Protein AF-A0A0F9SAL5-F1 (afdb_monomer_lite)

Sequence (311 aa):
VTLTPREVIVPFEIGENFLEVAIEPGTDLEDHIVRMMSTQFGTDLEELAINGDTVGHAILESDWKSGGDATKYVKDKYLALHDGWYRLGDGGNVYDAGGANIGLSVFNAMLRQMPTKFRRNKAALRWFISPDLSQIYLEKLSSRATALGDQAAGGAGHAPFGIPMVEVPLLEFLPPIVQHVVLNTTVAAALRYGPVQSVVVTTSTLDTTPEAAFTETTDYVVDYTNGTVARSGGGSAIGDGDTVKVTYKADPQIVLTHKDNFIVGIGRDITIAKDSDIYKLVRQYAIHAKVAVEFEEDTAIVKGLNIGQGV

Foldseek 3Di:
DDWDWFKDKDKDKDFVVCLVPDPPNSVVVVVVVVVVVVVVVVVLQVLLQAQADLLAFWDFLVVVDPPGDRQWTFGPPSSNRDDHPNNQLVLFQEAEPLQAADDLVLVVRLLVSADPVLNPCLAQKEKEFAPLSVVQHLVVQLVPPDPRVVCSVVVNFDARVNHGYDHDHSQDQFRKDKDKWFAAAPDWTADPAFQWADKWKAASPGHGPIDGTFDDLQAWDADNGRRTIHGNDDRHPADGRHIIMIIITFHTKIKIAGPVQKDKDKPPDFDKDWDADPVRNMIMIMTMIIITIDGPDSSRMYMYGNHHSHD

Radius of gyration: 22.78 Å; chains: 1; bounding box: 62×44×70 Å

pLDDT: mean 88.69, std 8.21, range [58.22, 97.19]

Organism: NCBI:txid412755

Secondary structure (DSSP, 8-state):
-----EEEEEEEEEEHHHHHH-SS-HHHHHHHHHHHHHHHHHHHHHHHHHH--TT--EEEHHHHSTT--TTEEEE-TTTTSS--HHHHGGGSEEEE-TTPBSSHHHHHHHHHHS-HHHHT-GGGEEEEE-HHHHHHHHHHHHTSTTHHHHHHHTTPPP-GGGPPEEE-TTS-SS-EEEEEEEE-SSSPEEPSSSSEEEEEEEETT--SS-EEPPPBTTTEEEETTTTEEEE--TT-SSPTTEEEEEEEEEPP-EEEEEGGGEEEEE-S--EEEEEEETTTTEEEEEEEEEEEEEES-GGG-EEEES-B---

Structure (mmCIF, N/CA/C/O backbone):
data_AF-A0A0F9SAL5-F1
#
_entry.id   AF-A0A0F9SAL5-F1
#
loop_
_atom_site.group_PDB
_atom_site.id
_atom_site.type_symbol
_atom_site.label_atom_id
_atom_site.label_alt_id
_atom_site.label_comp_id
_atom_site.label_asym_id
_atom_site.label_entity_id
_atom_site.label_seq_id
_atom_site.pdbx_PDB_ins_code
_atom_site.Cartn_x
_atom_site.Cartn_y
_atom_site.Cartn_z
_atom_site.occupancy
_atom_site.B_iso_or_equiv
_atom_site.auth_seq_id
_atom_site.auth_comp_id
_atom_site.auth_asym_id
_atom_site.auth_atom_id
_atom_site.pdbx_PDB_model_num
ATOM 1 N N . VAL A 1 1 ? 4.865 -21.722 2.897 1.00 77.69 1 VAL A N 1
ATOM 2 C CA . VAL A 1 1 ? 4.005 -20.658 3.449 1.00 77.69 1 VAL A CA 1
ATOM 3 C C . VAL A 1 1 ? 3.931 -20.830 4.959 1.00 77.69 1 VAL A C 1
ATOM 5 O O . VAL A 1 1 ? 3.446 -21.862 5.415 1.00 77.69 1 VAL A O 1
ATOM 8 N N . THR A 1 2 ? 4.467 -19.877 5.722 1.00 81.50 2 THR A N 1
ATOM 9 C CA . THR A 1 2 ? 4.387 -19.856 7.193 1.00 81.50 2 THR A CA 1
ATOM 10 C C . THR A 1 2 ? 3.742 -18.540 7.596 1.00 81.50 2 THR A C 1
ATOM 12 O O . THR A 1 2 ? 4.303 -17.492 7.315 1.00 81.50 2 THR A O 1
ATOM 15 N N . LEU A 1 3 ? 2.587 -18.588 8.258 1.00 85.31 3 LEU A N 1
ATOM 16 C CA . LEU A 1 3 ? 1.889 -17.389 8.724 1.00 85.31 3 LEU A CA 1
ATOM 17 C C . LEU A 1 3 ? 2.323 -17.042 10.150 1.00 85.31 3 LEU A C 1
ATOM 19 O O . LEU A 1 3 ? 2.324 -17.908 11.028 1.00 85.31 3 LEU A O 1
ATOM 23 N N . THR A 1 4 ? 2.625 -15.768 10.399 1.00 87.00 4 THR A N 1
ATOM 24 C CA . THR A 1 4 ? 2.884 -15.233 11.745 1.00 87.00 4 THR A CA 1
ATOM 25 C C . THR A 1 4 ? 1.847 -14.163 12.100 1.00 87.00 4 THR A C 1
ATOM 27 O O . THR A 1 4 ? 2.107 -12.980 11.871 1.00 87.00 4 THR A O 1
ATOM 30 N N . PRO A 1 5 ? 0.671 -14.547 12.639 1.00 88.25 5 PRO A N 1
ATOM 31 C CA . PRO A 1 5 ? -0.395 -13.606 12.973 1.00 88.25 5 PRO A CA 1
ATOM 32 C C . PRO A 1 5 ? 0.066 -12.520 13.941 1.00 88.25 5 PRO A C 1
ATOM 34 O O . PRO A 1 5 ? 0.717 -12.805 14.952 1.00 88.25 5 PRO A O 1
ATOM 37 N N . ARG A 1 6 ? -0.309 -11.277 13.643 1.00 90.69 6 ARG A N 1
ATOM 38 C CA . ARG A 1 6 ? -0.063 -10.107 14.487 1.00 90.69 6 ARG A CA 1
ATOM 39 C C . ARG A 1 6 ? -1.358 -9.641 15.119 1.00 90.69 6 ARG A C 1
ATOM 41 O O . ARG A 1 6 ? -2.428 -9.773 14.534 1.00 90.69 6 ARG A O 1
ATOM 48 N N . GLU A 1 7 ? -1.239 -9.167 16.348 1.00 89.44 7 GLU A N 1
ATOM 49 C CA . GLU A 1 7 ? -2.372 -8.734 17.151 1.00 89.44 7 GLU A CA 1
ATOM 50 C C . GLU A 1 7 ? -2.740 -7.295 16.804 1.00 89.44 7 GLU A C 1
ATOM 52 O O . GLU A 1 7 ? -1.879 -6.416 16.809 1.00 89.44 7 GLU A O 1
ATOM 57 N N . VAL A 1 8 ? -4.017 -7.084 16.500 1.00 89.25 8 VAL A N 1
ATOM 58 C CA . VAL A 1 8 ? -4.613 -5.779 16.235 1.00 89.25 8 VAL A CA 1
ATOM 59 C C . VAL A 1 8 ? -5.673 -5.540 17.298 1.00 89.25 8 VAL A C 1
ATOM 61 O O . VAL A 1 8 ? -6.553 -6.382 17.499 1.00 89.25 8 VAL A O 1
ATOM 64 N N . ILE A 1 9 ? -5.577 -4.398 17.978 1.00 87.50 9 ILE A N 1
ATOM 65 C CA . ILE A 1 9 ? -6.532 -3.974 18.999 1.00 87.50 9 ILE A CA 1
ATOM 66 C C . ILE A 1 9 ? -6.978 -2.557 18.671 1.00 87.50 9 ILE A C 1
ATOM 68 O O . ILE A 1 9 ? -6.139 -1.663 18.564 1.00 87.50 9 ILE A O 1
ATOM 72 N N . VAL A 1 10 ? -8.289 -2.352 18.568 1.00 88.06 10 VAL A N 1
ATOM 73 C CA . VAL A 1 10 ? -8.887 -1.019 18.430 1.00 88.06 10 VAL A CA 1
ATOM 74 C C . VAL A 1 10 ? -9.674 -0.697 19.699 1.00 88.06 10 VAL A C 1
ATOM 76 O O . VAL A 1 10 ? -10.773 -1.232 19.885 1.00 88.06 10 VAL A O 1
ATOM 79 N N . PRO A 1 11 ? -9.109 0.129 20.601 1.00 88.69 11 PRO A N 1
ATOM 80 C CA . PRO A 1 11 ? -9.815 0.612 21.775 1.00 88.69 11 PRO A CA 1
ATOM 81 C C . PRO A 1 11 ? -10.657 1.847 21.434 1.00 88.69 11 PRO A C 1
ATOM 83 O O . PRO A 1 11 ? -10.181 2.767 20.769 1.00 88.69 11 PRO A O 1
ATOM 86 N N . PHE A 1 12 ? -11.890 1.900 21.933 1.00 88.38 12 PHE A N 1
ATOM 87 C CA . PHE A 1 12 ? -12.720 3.103 21.878 1.00 88.38 12 PHE A CA 1
ATOM 88 C C . PHE A 1 12 ? -13.567 3.259 23.141 1.00 88.38 12 PHE A C 1
ATOM 90 O O . PHE A 1 12 ? -13.914 2.285 23.809 1.00 88.38 12 PHE A O 1
ATOM 97 N N . GLU A 1 13 ? -13.893 4.504 23.475 1.00 90.38 13 GLU A N 1
ATOM 98 C CA . GLU A 1 13 ? -14.636 4.856 24.684 1.00 90.38 13 GLU A CA 1
ATOM 99 C C . GLU A 1 13 ? -15.906 5.625 24.315 1.00 90.38 13 GLU A C 1
ATOM 101 O O . GLU A 1 13 ? -15.892 6.491 23.440 1.00 90.38 13 GLU A O 1
ATOM 106 N N . ILE A 1 14 ? -17.008 5.325 25.002 1.00 86.94 14 ILE A N 1
ATOM 107 C CA . ILE A 1 14 ? -18.278 6.043 24.873 1.00 86.94 14 ILE A CA 1
ATOM 108 C C . ILE A 1 14 ? -18.631 6.625 26.241 1.00 86.94 14 ILE A C 1
ATOM 110 O O . ILE A 1 14 ? -18.788 5.889 27.216 1.00 86.94 14 ILE A O 1
ATOM 114 N N . GLY A 1 15 ? -18.757 7.949 26.322 1.00 88.06 15 GLY A N 1
ATOM 115 C CA . GLY A 1 15 ? -19.122 8.631 27.563 1.00 88.06 15 GLY A CA 1
ATOM 116 C C . GLY A 1 15 ? -20.579 8.395 27.955 1.00 88.06 15 GLY A C 1
ATOM 117 O O . GLY A 1 15 ? -21.475 8.482 27.116 1.00 88.06 15 GLY A O 1
ATOM 118 N N . GLU A 1 16 ? -20.837 8.157 29.240 1.00 82.81 16 GLU A N 1
ATOM 119 C CA . GLU A 1 16 ? -22.198 7.917 29.736 1.00 82.81 16 GLU A CA 1
ATOM 120 C C . GLU A 1 16 ? -23.096 9.149 29.589 1.00 82.81 16 GLU A C 1
ATOM 122 O O . GLU A 1 16 ? -24.250 9.013 29.196 1.00 82.81 16 GLU A O 1
ATOM 127 N N . ASN A 1 17 ? -22.546 10.356 29.756 1.00 82.44 17 ASN A N 1
ATOM 128 C CA . ASN A 1 17 ? -23.279 11.602 29.500 1.00 82.44 17 ASN A CA 1
ATOM 129 C C . ASN A 1 17 ? -23.788 11.694 28.051 1.00 82.44 17 ASN A C 1
ATOM 131 O O . ASN A 1 17 ? -24.856 12.244 27.800 1.00 82.44 17 ASN A O 1
ATOM 135 N N . PHE A 1 18 ? -23.025 11.175 27.083 1.00 80.94 18 PHE A N 1
ATOM 136 C CA . PHE A 1 18 ? -23.451 11.162 25.684 1.00 80.94 18 PHE A CA 1
ATOM 137 C C . PHE A 1 18 ? -24.586 10.157 25.465 1.00 80.94 18 PHE A C 1
ATOM 139 O O . PHE A 1 18 ? -25.551 10.475 24.776 1.00 80.94 18 PHE A O 1
ATOM 146 N N . LEU A 1 19 ? -24.503 8.985 26.103 1.00 78.62 19 LEU A N 1
ATOM 147 C CA . LEU A 1 19 ? -25.563 7.973 26.068 1.00 78.62 19 LEU A CA 1
ATOM 148 C C . LEU A 1 19 ? -26.862 8.454 26.735 1.00 78.62 19 LEU A C 1
ATOM 150 O O . LEU A 1 19 ? -27.938 8.074 26.290 1.00 78.62 19 LEU A O 1
ATOM 154 N N . GLU A 1 20 ? -26.777 9.281 27.780 1.00 74.19 20 GLU A N 1
ATOM 155 C CA . GLU A 1 20 ? -27.949 9.823 28.484 1.00 74.19 20 GLU A CA 1
ATOM 156 C C . GLU A 1 20 ? -28.644 10.952 27.704 1.00 74.19 20 GLU A C 1
ATOM 158 O O . GLU A 1 20 ? -29.868 11.066 27.729 1.00 74.19 20 GLU A O 1
ATOM 163 N N . VAL A 1 21 ? -27.875 11.787 26.999 1.00 78.31 21 VAL A N 1
ATOM 164 C CA . VAL A 1 21 ? -28.400 12.936 26.236 1.00 78.31 21 VAL A CA 1
ATOM 165 C C . VAL A 1 21 ? -28.900 12.533 24.842 1.00 78.31 21 VAL A C 1
ATOM 167 O O . VAL A 1 21 ? -29.637 13.286 24.199 1.00 78.31 21 VAL A O 1
ATOM 170 N N . ALA A 1 22 ? -28.505 11.361 24.350 1.00 71.50 22 ALA A N 1
ATOM 171 C CA . ALA A 1 22 ? -28.894 10.888 23.035 1.00 71.50 22 ALA A CA 1
ATOM 172 C C . ALA A 1 22 ? -30.410 10.661 22.896 1.00 71.50 22 ALA A C 1
ATOM 174 O O . ALA A 1 22 ? -31.092 10.199 23.806 1.00 71.50 22 ALA A O 1
ATOM 175 N N . ILE A 1 23 ? -30.933 10.977 21.706 1.00 68.81 23 ILE A N 1
ATOM 176 C CA . ILE A 1 23 ? -32.350 10.781 21.346 1.00 68.81 23 ILE A CA 1
ATOM 177 C C . ILE A 1 23 ? -32.662 9.293 21.115 1.00 68.81 23 ILE A C 1
ATOM 179 O O . ILE A 1 23 ? -33.787 8.848 21.340 1.00 68.81 23 ILE A O 1
ATOM 183 N N . GLU A 1 24 ? -31.674 8.529 20.651 1.00 71.12 24 GLU A N 1
ATOM 184 C CA . GLU A 1 24 ? -31.757 7.078 20.505 1.00 71.12 24 GLU A CA 1
ATOM 185 C C . GLU A 1 24 ? -31.633 6.420 21.896 1.00 71.12 24 GLU A C 1
ATOM 187 O O . GLU A 1 24 ? -30.726 6.789 22.647 1.00 71.12 24 GLU A O 1
ATOM 192 N N . PRO A 1 25 ? -32.529 5.485 22.282 1.00 63.78 25 PRO A N 1
ATOM 193 C CA . PRO A 1 25 ? -32.471 4.832 23.589 1.00 63.78 25 PRO A CA 1
ATOM 194 C C . PRO A 1 25 ? -31.096 4.197 23.821 1.00 63.78 25 PRO A C 1
ATOM 196 O O . PRO A 1 25 ? -30.564 3.536 22.935 1.00 63.78 25 PRO A O 1
ATOM 199 N N . GLY A 1 26 ? -30.519 4.372 25.014 1.00 61.81 26 GLY A N 1
ATOM 200 C CA . GLY A 1 26 ? -29.086 4.151 25.256 1.00 61.81 26 GLY A CA 1
ATOM 201 C C . GLY A 1 26 ? -28.477 2.808 24.809 1.00 61.81 26 GLY A C 1
ATOM 202 O O . GLY A 1 26 ? -27.290 2.783 24.498 1.00 61.81 26 GLY A O 1
ATOM 203 N N . THR A 1 27 ? -29.232 1.703 24.753 1.00 68.12 27 THR A N 1
ATOM 204 C CA . THR A 1 27 ? -28.740 0.416 24.210 1.00 68.12 27 THR A CA 1
ATOM 205 C C . THR A 1 27 ? -28.643 0.398 22.685 1.00 68.12 27 THR A C 1
ATOM 207 O O . THR A 1 27 ? -27.703 -0.181 22.152 1.00 68.12 27 THR A O 1
ATOM 210 N N . ASP A 1 28 ? -29.555 1.069 21.984 1.00 81.88 28 ASP A N 1
ATOM 211 C CA . ASP A 1 28 ? -29.609 1.061 20.518 1.00 81.88 28 ASP A CA 1
ATOM 212 C C . ASP A 1 28 ? -28.471 1.914 19.926 1.00 81.88 28 ASP A C 1
ATOM 214 O O . ASP A 1 28 ? -27.812 1.512 18.964 1.00 81.88 28 ASP A O 1
ATOM 218 N N . LEU A 1 29 ? -28.156 3.045 20.572 1.00 82.88 29 LEU A N 1
ATOM 219 C CA . LEU A 1 29 ? -27.023 3.894 20.192 1.00 82.88 29 LEU A CA 1
ATOM 220 C C . LEU A 1 29 ? -25.681 3.180 20.388 1.00 82.88 29 LEU A C 1
ATOM 222 O O . LEU A 1 29 ? -24.775 3.311 19.563 1.00 82.88 29 LEU A O 1
ATOM 226 N N . GLU A 1 30 ? -25.540 2.433 21.484 1.00 83.31 30 GLU A N 1
ATOM 227 C CA . GLU A 1 30 ? -24.337 1.649 21.752 1.00 83.31 30 GLU A CA 1
ATOM 228 C C . GLU A 1 30 ? -24.100 0.625 20.635 1.00 83.31 30 GLU A C 1
ATOM 230 O O . GLU A 1 30 ? -23.026 0.614 20.031 1.00 83.31 30 GLU A O 1
ATOM 235 N N . ASP A 1 31 ? -25.121 -0.168 20.304 1.00 86.62 31 ASP A N 1
ATOM 236 C CA . ASP A 1 31 ? -25.050 -1.180 19.248 1.00 86.62 31 ASP A CA 1
ATOM 237 C C . ASP A 1 31 ? -24.751 -0.554 17.878 1.00 86.62 31 ASP A C 1
ATOM 239 O O . ASP A 1 31 ? -23.978 -1.102 17.083 1.00 86.62 31 ASP A O 1
ATOM 243 N N . HIS A 1 32 ? -25.308 0.627 17.598 1.00 88.88 32 HIS A N 1
ATOM 244 C CA . HIS A 1 32 ? -25.017 1.364 16.375 1.00 88.88 32 HIS A CA 1
ATOM 245 C C . HIS A 1 32 ? -23.543 1.787 16.306 1.00 88.88 32 HIS A C 1
ATOM 247 O O . HIS A 1 32 ? -22.878 1.532 15.297 1.00 88.88 32 HIS A O 1
ATOM 253 N N . ILE A 1 33 ? -23.002 2.386 17.370 1.00 87.38 33 ILE A N 1
ATOM 254 C CA . ILE A 1 33 ? -21.594 2.801 17.414 1.00 87.38 33 ILE A CA 1
ATOM 255 C C . ILE A 1 33 ? -20.680 1.584 17.281 1.00 87.38 33 ILE A C 1
ATOM 257 O O . ILE A 1 33 ? -19.761 1.603 16.463 1.00 87.38 33 ILE A O 1
ATOM 261 N N . VAL A 1 34 ? -20.966 0.497 18.001 1.00 87.44 34 VAL A N 1
ATOM 262 C CA . VAL A 1 34 ? -20.198 -0.752 17.900 1.00 87.44 34 VAL A CA 1
ATOM 263 C C . VAL A 1 34 ? -20.239 -1.303 16.471 1.00 87.44 34 VAL A C 1
ATOM 265 O O . VAL A 1 34 ? -19.206 -1.734 15.958 1.00 87.44 34 VAL A O 1
ATOM 268 N N . ARG A 1 35 ? -21.383 -1.237 15.776 1.00 90.19 35 ARG A N 1
ATOM 269 C CA . ARG A 1 35 ? -21.495 -1.647 14.365 1.00 90.19 35 ARG A CA 1
ATOM 270 C C . ARG A 1 35 ? -20.660 -0.771 13.429 1.00 90.19 35 ARG A C 1
ATOM 272 O O . ARG A 1 35 ? -20.017 -1.306 12.523 1.00 90.19 35 ARG A O 1
ATOM 279 N N . MET A 1 36 ? -20.652 0.548 13.631 1.00 92.06 36 MET A N 1
ATOM 280 C CA . MET A 1 36 ? -19.814 1.459 12.840 1.00 92.06 36 MET A CA 1
ATOM 281 C C . MET A 1 36 ? -18.328 1.171 13.067 1.00 92.06 36 MET A C 1
ATOM 283 O O . MET A 1 36 ? -17.597 0.972 12.101 1.00 92.06 36 MET A O 1
ATOM 287 N N . MET A 1 37 ? -17.910 1.041 14.329 1.00 89.75 37 MET A N 1
ATOM 288 C CA . MET A 1 37 ? -16.528 0.712 14.688 1.00 89.75 37 MET A CA 1
ATOM 289 C C . MET A 1 37 ? -16.106 -0.663 14.164 1.00 89.75 37 MET A C 1
ATOM 291 O O . MET A 1 37 ? -14.982 -0.823 13.709 1.00 89.75 37 MET A O 1
ATOM 295 N N . SER A 1 38 ? -17.007 -1.647 14.162 1.00 88.81 38 SER A N 1
ATOM 296 C CA . SER A 1 38 ? -16.732 -2.977 13.598 1.00 88.81 38 SER A CA 1
ATOM 297 C C . SER A 1 38 ? -16.570 -2.940 12.077 1.00 88.81 38 SER A C 1
ATOM 299 O O . SER A 1 38 ? -15.752 -3.675 11.530 1.00 88.81 38 SER A O 1
ATOM 301 N N . THR A 1 39 ? -17.332 -2.082 11.392 1.00 92.00 39 THR A N 1
ATOM 302 C CA . THR A 1 39 ? -17.192 -1.880 9.941 1.00 92.00 39 THR A CA 1
ATOM 303 C C . THR A 1 39 ? -15.856 -1.218 9.629 1.00 92.00 39 THR A C 1
ATOM 305 O O . THR A 1 39 ? -15.132 -1.705 8.767 1.00 92.00 39 THR A O 1
ATOM 308 N N . GLN A 1 40 ? -15.500 -0.171 10.380 1.00 91.44 40 GLN A N 1
ATOM 309 C CA . GLN A 1 40 ? -14.207 0.492 10.243 1.00 91.44 40 GLN A CA 1
ATOM 310 C C . GLN A 1 40 ? -13.052 -0.474 10.517 1.00 91.44 40 GLN A C 1
ATOM 312 O O . GLN A 1 40 ? -12.136 -0.559 9.714 1.00 91.44 40 GLN A O 1
ATOM 317 N N . PHE A 1 41 ? -13.150 -1.287 11.571 1.00 91.25 41 PHE A N 1
ATOM 318 C CA . PHE A 1 41 ? -12.153 -2.310 11.879 1.00 91.25 41 PHE A CA 1
ATOM 319 C C . PHE A 1 41 ? -11.953 -3.307 10.729 1.00 91.25 41 PHE A C 1
ATOM 321 O O . PHE A 1 41 ? -10.830 -3.720 10.462 1.00 91.25 41 PHE A O 1
ATOM 328 N N . GLY A 1 42 ? -13.029 -3.692 10.034 1.00 91.19 42 GLY A N 1
ATOM 329 C CA . GLY A 1 42 ? -12.939 -4.530 8.838 1.00 91.19 42 GLY A CA 1
ATOM 330 C C . GLY A 1 42 ? -12.163 -3.854 7.705 1.00 91.19 42 GLY A C 1
ATOM 331 O O . GLY A 1 42 ? -11.287 -4.487 7.119 1.00 91.19 42 GLY A O 1
ATOM 332 N N . THR A 1 43 ? -12.449 -2.576 7.444 1.00 92.75 43 THR A N 1
ATOM 333 C CA . THR A 1 43 ? -11.727 -1.760 6.455 1.00 92.75 43 THR A CA 1
ATOM 334 C C . THR A 1 43 ? -10.251 -1.620 6.814 1.00 92.75 43 THR A C 1
ATOM 336 O O . THR A 1 43 ? -9.400 -1.850 5.961 1.00 92.75 43 THR A O 1
ATOM 339 N N . ASP A 1 44 ? -9.939 -1.318 8.076 1.00 92.38 44 ASP A N 1
ATOM 340 C CA . ASP A 1 44 ? -8.559 -1.175 8.542 1.00 92.38 44 ASP A CA 1
ATOM 341 C C . ASP A 1 44 ? -7.805 -2.506 8.351 1.00 92.38 44 ASP A C 1
ATOM 343 O O . ASP A 1 44 ? -6.698 -2.537 7.815 1.00 92.38 44 ASP A O 1
ATOM 347 N N . LEU A 1 45 ? -8.416 -3.644 8.722 1.00 92.38 45 LEU A N 1
ATOM 348 C CA . LEU A 1 45 ? -7.806 -4.964 8.522 1.00 92.38 45 LEU A CA 1
ATOM 349 C C . LEU A 1 45 ? -7.543 -5.282 7.044 1.00 92.38 45 LEU A C 1
ATOM 351 O O . LEU A 1 45 ? -6.540 -5.931 6.737 1.00 92.38 45 LEU A O 1
ATOM 355 N N . GLU A 1 46 ? -8.431 -4.862 6.142 1.00 92.88 46 GLU A N 1
ATOM 356 C CA . GLU A 1 46 ? -8.225 -4.992 4.698 1.00 92.88 46 GLU A CA 1
ATOM 357 C C . GLU A 1 46 ? -7.067 -4.100 4.226 1.00 92.88 46 GLU A C 1
ATOM 359 O O . GLU A 1 46 ? -6.205 -4.556 3.473 1.00 92.88 46 GLU A O 1
ATOM 364 N N . GLU A 1 47 ? -6.985 -2.867 4.722 1.00 93.94 47 GLU A N 1
ATOM 365 C CA . GLU A 1 47 ? -5.882 -1.955 4.423 1.00 93.94 47 GLU A CA 1
ATOM 366 C C . GLU A 1 47 ? -4.543 -2.537 4.883 1.00 93.94 47 GLU A C 1
ATOM 368 O O . GLU A 1 47 ? -3.593 -2.590 4.103 1.00 93.94 47 GLU A O 1
ATOM 373 N N . LEU A 1 48 ? -4.478 -3.062 6.107 1.00 93.94 48 LEU A N 1
ATOM 374 C CA . LEU A 1 48 ? -3.286 -3.721 6.632 1.00 93.94 48 LEU A CA 1
ATOM 375 C C . LEU A 1 48 ? -2.889 -4.941 5.785 1.00 93.94 48 LEU A C 1
ATOM 377 O O . LEU A 1 48 ? -1.710 -5.128 5.478 1.00 93.94 48 LEU A O 1
ATOM 381 N N . ALA A 1 49 ? -3.868 -5.751 5.375 1.00 93.81 49 ALA A N 1
ATOM 382 C CA . ALA A 1 49 ? -3.654 -6.921 4.529 1.00 93.81 49 ALA A CA 1
ATOM 383 C C . ALA A 1 49 ? -3.103 -6.562 3.137 1.00 93.81 49 ALA A C 1
ATOM 385 O O . ALA A 1 49 ? -2.316 -7.321 2.568 1.00 93.81 49 ALA A O 1
ATOM 386 N N . ILE A 1 50 ? -3.495 -5.419 2.572 1.00 93.75 50 ILE A N 1
ATOM 387 C CA . ILE A 1 50 ? -3.065 -4.990 1.236 1.00 93.75 50 ILE A CA 1
ATOM 388 C C . ILE A 1 50 ? -1.755 -4.195 1.310 1.00 93.75 50 ILE A C 1
ATOM 390 O O . ILE A 1 50 ? -0.780 -4.564 0.647 1.00 93.75 50 ILE A O 1
ATOM 394 N N . ASN A 1 51 ? -1.739 -3.132 2.117 1.00 93.94 51 ASN A N 1
ATOM 395 C CA . ASN A 1 51 ? -0.743 -2.057 2.111 1.00 93.94 51 ASN A CA 1
ATOM 396 C C . ASN A 1 51 ? 0.316 -2.174 3.219 1.00 93.94 51 ASN A C 1
ATOM 398 O O . ASN A 1 51 ? 1.235 -1.355 3.253 1.00 93.94 51 ASN A O 1
ATOM 402 N N . GLY A 1 52 ? 0.217 -3.169 4.108 1.00 94.94 52 GLY A N 1
ATOM 403 C CA . GLY A 1 52 ? 1.176 -3.360 5.195 1.00 94.94 52 GLY A CA 1
ATOM 404 C C . GLY A 1 52 ? 2.634 -3.418 4.716 1.00 94.94 52 GLY A C 1
ATOM 405 O O . GLY A 1 52 ? 2.959 -4.047 3.704 1.00 94.94 52 GLY A O 1
ATOM 406 N N . ASP A 1 53 ? 3.532 -2.771 5.453 1.00 95.44 53 ASP A N 1
ATOM 407 C CA . ASP A 1 53 ? 4.978 -2.819 5.234 1.00 95.44 53 ASP A CA 1
ATOM 408 C C . ASP A 1 53 ? 5.683 -2.678 6.583 1.00 95.44 53 ASP A C 1
ATOM 410 O O . ASP A 1 53 ? 5.615 -1.634 7.233 1.00 95.44 53 ASP A O 1
ATOM 414 N N . THR A 1 54 ? 6.404 -3.716 7.004 1.00 94.88 54 THR A N 1
ATOM 415 C CA . THR A 1 54 ? 7.096 -3.782 8.304 1.00 94.88 54 THR A CA 1
ATOM 416 C C . THR A 1 54 ? 8.084 -2.637 8.557 1.00 94.88 54 THR A C 1
ATOM 418 O O . THR A 1 54 ? 8.368 -2.289 9.718 1.00 94.88 54 THR A O 1
ATOM 421 N N . VAL A 1 55 ? 8.596 -1.996 7.501 1.00 94.88 55 VAL A N 1
ATOM 422 C CA . VAL A 1 55 ? 9.443 -0.802 7.626 1.00 94.88 55 VAL A CA 1
ATOM 423 C C . VAL A 1 55 ? 8.640 0.370 8.213 1.00 94.88 55 VAL A C 1
ATOM 425 O O . VAL A 1 55 ? 9.169 1.110 9.057 1.00 94.88 55 VAL A O 1
ATOM 428 N N . GLY A 1 56 ? 7.356 0.466 7.858 1.00 94.00 56 GLY A N 1
ATOM 429 C CA . GLY A 1 56 ? 6.370 1.466 8.270 1.00 94.00 56 GLY A CA 1
ATOM 430 C C . GLY A 1 56 ? 6.630 2.842 7.683 1.00 94.00 56 GLY A C 1
ATOM 431 O O . GLY A 1 56 ? 7.715 3.410 7.876 1.00 94.00 56 GLY A O 1
ATOM 432 N N . HIS A 1 57 ? 5.630 3.382 6.995 1.00 94.25 57 HIS A N 1
ATOM 433 C CA . HIS A 1 57 ? 5.683 4.691 6.356 1.00 94.25 57 HIS A CA 1
ATOM 434 C C . HIS A 1 57 ? 5.946 5.806 7.370 1.00 94.25 57 HIS A C 1
ATOM 436 O O . HIS A 1 57 ? 5.560 5.721 8.539 1.00 94.25 57 HIS A O 1
ATOM 442 N N . ALA A 1 58 ? 6.646 6.848 6.926 1.00 95.38 58 ALA A N 1
ATOM 443 C CA . ALA A 1 58 ? 6.751 8.090 7.677 1.00 95.38 58 ALA A CA 1
ATOM 444 C C . ALA A 1 58 ? 5.501 8.935 7.396 1.00 95.38 58 ALA A C 1
ATOM 446 O O . ALA A 1 58 ? 5.308 9.391 6.269 1.00 95.38 58 ALA A O 1
ATOM 447 N N . ILE A 1 59 ? 4.674 9.140 8.417 1.00 94.38 59 ILE A N 1
ATOM 448 C CA . ILE A 1 59 ? 3.449 9.951 8.357 1.00 94.38 59 ILE A CA 1
ATOM 449 C C . ILE A 1 59 ? 3.599 11.173 9.257 1.00 94.38 59 ILE A C 1
ATOM 451 O O . ILE A 1 59 ? 4.380 11.136 10.211 1.00 94.38 59 ILE A O 1
ATOM 455 N N . LEU A 1 60 ? 2.880 12.259 8.973 1.00 94.06 60 LEU A N 1
ATOM 456 C CA . LEU A 1 60 ? 2.904 13.429 9.849 1.00 94.06 60 LEU A CA 1
ATOM 457 C C . LEU A 1 60 ? 2.247 13.086 11.188 1.00 94.06 60 LEU A C 1
ATOM 459 O O . LEU A 1 60 ? 1.246 12.372 11.249 1.00 94.06 60 LEU A O 1
ATOM 463 N N . GLU A 1 61 ? 2.780 13.623 12.285 1.00 93.06 61 GLU A N 1
ATOM 464 C CA . GLU A 1 61 ? 2.201 13.386 13.610 1.00 93.06 61 GLU A CA 1
ATOM 465 C C . GLU A 1 61 ? 0.765 13.934 13.702 1.00 93.06 61 GLU A C 1
ATOM 467 O O . GLU A 1 61 ? -0.081 13.348 14.381 1.00 93.06 61 GLU A O 1
ATOM 472 N N . SER A 1 62 ? 0.480 15.030 12.993 1.00 91.88 62 SER A N 1
ATOM 473 C CA . SER A 1 62 ? -0.863 15.604 12.876 1.00 91.88 62 SER A CA 1
ATOM 474 C C . SER A 1 62 ? -1.889 14.669 12.234 1.00 91.88 62 SER A C 1
ATOM 476 O O . SER A 1 62 ? -3.069 14.775 12.561 1.00 91.88 62 SER A O 1
ATOM 478 N N . ASP A 1 63 ? -1.455 13.762 11.356 1.00 87.62 63 ASP A N 1
ATOM 479 C CA . ASP A 1 63 ? -2.342 12.804 10.682 1.00 87.62 63 ASP A CA 1
ATOM 480 C C . ASP A 1 63 ? -2.680 11.629 11.611 1.00 87.62 63 ASP A C 1
ATOM 482 O O . ASP A 1 63 ? -3.768 11.064 11.551 1.00 87.62 63 ASP A O 1
ATOM 486 N N . TRP A 1 64 ? -1.760 11.297 12.521 1.00 82.00 64 TRP A N 1
ATOM 487 C CA . TRP A 1 64 ? -1.917 10.217 13.494 1.00 82.00 64 TRP A CA 1
ATOM 488 C C . TRP A 1 64 ? -2.747 10.615 14.721 1.00 82.00 64 TRP A C 1
ATOM 490 O O . TRP A 1 64 ? -3.502 9.803 15.260 1.00 82.00 64 TRP A O 1
ATOM 500 N N . LYS A 1 65 ? -2.591 11.847 15.223 1.00 83.31 65 LYS A N 1
ATOM 501 C CA . LYS A 1 65 ? -3.319 12.303 16.415 1.00 83.31 65 LYS A CA 1
ATOM 502 C C . LYS A 1 65 ? -3.744 13.762 16.331 1.00 83.31 65 LYS A C 1
ATOM 504 O O . LYS A 1 65 ? -2.992 14.645 15.920 1.00 83.31 65 LYS A O 1
ATOM 509 N N . SER A 1 66 ? -4.929 14.032 16.873 1.00 85.75 66 SER A N 1
ATOM 510 C CA . SER A 1 66 ? -5.405 15.398 17.085 1.00 85.75 66 SER A CA 1
ATOM 511 C C . SER A 1 66 ? -4.425 16.182 17.967 1.00 85.75 66 SER A C 1
ATOM 513 O O . SER A 1 66 ? -4.077 15.744 19.065 1.00 85.75 66 SER A O 1
ATOM 515 N N . GLY A 1 67 ? -3.993 17.352 17.492 1.00 87.56 67 GLY A N 1
ATOM 516 C CA . GLY A 1 67 ? -2.993 18.189 18.164 1.00 87.56 67 GLY A CA 1
ATOM 517 C C . GLY A 1 67 ? -1.539 17.737 17.971 1.00 87.56 67 GLY A C 1
ATOM 518 O O . GLY A 1 67 ? -0.668 18.219 18.694 1.00 87.56 67 GLY A O 1
ATOM 519 N N . GLY A 1 68 ? -1.272 16.812 17.042 1.00 88.31 68 GLY A N 1
ATOM 520 C CA . GLY A 1 68 ? 0.082 16.447 16.620 1.00 88.31 68 GLY A CA 1
ATOM 521 C C . GLY A 1 68 ? 0.811 17.571 15.872 1.00 88.31 68 GLY A C 1
ATOM 522 O O . GLY A 1 68 ? 0.188 18.497 15.347 1.00 88.31 68 GLY A O 1
ATOM 523 N N . ASP A 1 69 ? 2.142 17.499 15.837 1.00 91.31 69 ASP A N 1
ATOM 524 C CA . ASP A 1 69 ? 3.003 18.442 15.122 1.00 91.31 69 ASP A CA 1
ATOM 525 C C . ASP A 1 69 ? 2.843 18.266 13.600 1.00 91.31 69 ASP A C 1
ATOM 527 O O . ASP A 1 69 ? 3.060 17.187 13.052 1.00 91.31 69 ASP A O 1
ATOM 531 N N . ALA A 1 70 ? 2.472 19.343 12.903 1.00 92.62 70 ALA A N 1
ATOM 532 C CA . ALA A 1 70 ? 2.248 19.336 11.454 1.00 92.62 70 ALA A CA 1
ATOM 533 C C . ALA A 1 70 ? 3.545 19.345 10.620 1.00 92.62 70 ALA A C 1
ATOM 535 O O . ALA A 1 70 ? 3.494 19.408 9.393 1.00 92.62 70 ALA A O 1
ATOM 536 N N . THR A 1 71 ? 4.714 19.344 11.267 1.00 93.00 71 THR A N 1
ATOM 537 C CA . THR A 1 71 ? 6.026 19.406 10.600 1.00 93.00 71 THR A CA 1
ATOM 538 C C . THR A 1 71 ? 6.913 18.199 10.882 1.00 93.00 71 THR A C 1
ATOM 540 O O . THR A 1 71 ? 7.946 18.030 10.231 1.00 93.00 71 THR A O 1
ATOM 543 N N . LYS A 1 72 ? 6.529 17.358 11.847 1.00 94.38 72 LYS A N 1
ATOM 544 C CA . LYS A 1 72 ? 7.306 16.190 12.263 1.00 94.38 72 LYS A CA 1
ATOM 545 C C . LYS A 1 72 ? 6.620 14.904 11.865 1.00 94.38 72 LYS A C 1
ATOM 547 O O . LYS A 1 72 ? 5.395 14.815 11.820 1.00 94.38 72 LYS A O 1
ATOM 552 N N . TYR A 1 73 ? 7.452 13.906 11.627 1.00 95.62 73 TYR A N 1
ATOM 553 C CA . TYR A 1 73 ? 7.038 12.592 11.191 1.00 95.62 73 TYR A CA 1
ATOM 554 C C . TYR A 1 73 ? 7.131 11.593 12.336 1.00 95.62 73 TYR A C 1
ATOM 556 O O . TYR A 1 73 ? 7.981 11.711 13.220 1.00 95.62 73 TYR A O 1
ATOM 564 N N . VAL A 1 74 ? 6.265 10.591 12.284 1.00 95.44 74 VAL A N 1
ATOM 565 C CA . VAL A 1 74 ? 6.282 9.391 13.120 1.00 95.44 74 VAL A CA 1
ATOM 566 C C . VAL A 1 74 ? 6.170 8.166 12.219 1.00 95.44 74 VAL A C 1
ATOM 568 O O . VAL A 1 74 ? 5.726 8.253 11.072 1.00 95.44 74 VAL A O 1
ATOM 571 N N . LYS A 1 75 ? 6.598 7.010 12.722 1.00 94.81 75 LYS A N 1
ATOM 572 C CA . LYS A 1 75 ? 6.379 5.741 12.029 1.00 94.81 75 LYS A CA 1
ATOM 573 C C . LYS A 1 75 ? 4.917 5.335 12.173 1.00 94.81 75 LYS A C 1
ATOM 575 O O . LYS A 1 75 ? 4.427 5.220 13.297 1.00 94.81 75 LYS A O 1
ATOM 580 N N . ASP A 1 76 ? 4.272 5.019 11.055 1.00 93.44 76 ASP A N 1
ATOM 581 C CA . ASP A 1 76 ? 2.997 4.313 11.077 1.00 93.44 76 ASP A CA 1
ATOM 582 C C . ASP A 1 76 ? 3.203 2.915 11.679 1.00 93.44 76 ASP A C 1
ATOM 584 O O . ASP A 1 76 ? 3.815 2.030 11.077 1.00 93.44 76 ASP A O 1
ATOM 588 N N . LYS A 1 77 ? 2.743 2.733 12.921 1.00 91.25 77 LYS A N 1
ATOM 589 C CA . LYS A 1 77 ? 2.846 1.458 13.641 1.00 91.25 77 LYS A CA 1
ATOM 590 C C . LYS A 1 77 ? 1.775 0.464 13.226 1.00 91.25 77 LYS A C 1
ATOM 592 O O . LYS A 1 77 ? 1.991 -0.731 13.416 1.00 91.25 77 LYS A O 1
ATOM 597 N N . TYR A 1 78 ? 0.653 0.947 12.701 1.00 91.56 78 TYR A N 1
ATOM 598 C CA . TYR A 1 78 ? -0.454 0.106 12.289 1.00 91.56 78 TYR A CA 1
ATOM 599 C C . TYR A 1 78 ? -0.076 -0.665 11.024 1.00 91.56 78 TYR A C 1
ATOM 601 O O . TYR A 1 78 ? 0.027 -1.892 11.066 1.00 91.56 78 TYR A O 1
ATOM 609 N N . LEU A 1 79 ? 0.276 0.045 9.948 1.00 93.12 79 LEU A N 1
ATOM 610 C CA . LEU A 1 79 ? 0.708 -0.587 8.696 1.00 93.12 79 LEU A CA 1
ATOM 611 C C . LEU A 1 79 ? 2.053 -1.318 8.830 1.00 93.12 79 LEU A C 1
ATOM 613 O O . LEU A 1 79 ? 2.354 -2.203 8.036 1.00 93.12 79 LEU A O 1
ATOM 617 N N . ALA A 1 80 ? 2.840 -1.030 9.874 1.00 94.38 80 ALA A N 1
ATOM 618 C CA . ALA A 1 80 ? 4.085 -1.742 10.164 1.00 94.38 80 ALA A CA 1
ATOM 619 C C . ALA A 1 80 ? 3.933 -3.092 10.879 1.00 94.38 80 ALA A C 1
ATOM 621 O O . ALA A 1 80 ? 4.949 -3.716 11.207 1.00 94.38 80 ALA A O 1
ATOM 622 N N . LEU A 1 81 ? 2.711 -3.554 11.161 1.00 93.12 81 LEU A N 1
ATOM 623 C CA . LEU A 1 81 ? 2.509 -4.813 11.884 1.00 93.12 81 LEU A CA 1
ATOM 624 C C . LEU A 1 81 ? 3.036 -6.026 11.100 1.00 93.12 81 LEU A C 1
ATOM 626 O O . LEU A 1 81 ? 3.698 -6.888 11.688 1.00 93.12 81 LEU A O 1
ATOM 630 N N . HIS A 1 82 ? 2.760 -6.104 9.798 1.00 93.25 82 HIS A N 1
ATOM 631 C CA . HIS A 1 82 ? 3.268 -7.145 8.902 1.00 93.25 82 HIS A CA 1
ATOM 632 C C . HIS A 1 82 ? 3.307 -6.659 7.447 1.00 93.25 82 HIS A C 1
ATOM 634 O O . HIS A 1 82 ? 2.703 -5.644 7.119 1.00 93.25 82 HIS A O 1
ATOM 640 N N . ASP A 1 83 ? 4.026 -7.384 6.587 1.00 94.69 83 ASP A N 1
ATOM 641 C CA . ASP A 1 83 ? 4.052 -7.098 5.154 1.00 94.69 83 ASP A CA 1
ATOM 642 C C . ASP A 1 83 ? 2.734 -7.574 4.522 1.00 94.69 83 ASP A C 1
ATOM 644 O O . ASP A 1 83 ? 2.381 -8.750 4.611 1.00 94.69 83 ASP A O 1
ATOM 648 N N . GLY A 1 84 ? 2.007 -6.651 3.898 1.00 94.31 84 GLY A N 1
ATOM 649 C CA . GLY A 1 84 ? 0.783 -6.914 3.157 1.00 94.31 84 GLY A CA 1
ATOM 650 C C . GLY A 1 84 ? 1.064 -7.512 1.780 1.00 94.31 84 GLY A C 1
ATOM 651 O O . GLY A 1 84 ? 2.200 -7.531 1.291 1.00 94.31 84 GLY A O 1
ATOM 652 N N . TRP A 1 85 ? 0.016 -7.973 1.098 1.00 93.69 85 TRP A N 1
ATOM 653 C CA . TRP A 1 85 ? 0.124 -8.629 -0.209 1.00 93.69 85 TRP A CA 1
ATOM 654 C C . TRP A 1 85 ? 0.862 -7.806 -1.254 1.00 93.69 85 TRP A C 1
ATOM 656 O O . TRP A 1 85 ? 1.536 -8.364 -2.119 1.00 93.69 85 TRP A O 1
ATOM 666 N N . TYR A 1 86 ? 0.766 -6.483 -1.195 1.00 91.50 86 TYR A N 1
ATOM 667 C CA . TYR A 1 86 ? 1.449 -5.648 -2.162 1.00 91.50 86 TYR A CA 1
ATOM 668 C C . TYR A 1 86 ? 2.961 -5.639 -1.961 1.00 91.50 86 TYR A C 1
ATOM 670 O O . TYR A 1 86 ? 3.712 -5.704 -2.937 1.00 91.50 86 TYR A O 1
ATOM 678 N N . ARG A 1 87 ? 3.410 -5.618 -0.704 1.00 93.06 87 ARG A N 1
ATOM 679 C CA . ARG A 1 87 ? 4.825 -5.711 -0.347 1.00 93.06 87 ARG A CA 1
ATOM 680 C C . ARG A 1 87 ? 5.370 -7.118 -0.583 1.00 93.06 87 ARG A C 1
ATOM 682 O O . ARG A 1 87 ? 6.483 -7.252 -1.096 1.00 93.06 87 ARG A O 1
ATOM 689 N N . LEU A 1 88 ? 4.586 -8.148 -0.264 1.00 93.19 88 LEU A N 1
ATOM 690 C CA . LEU A 1 88 ? 4.915 -9.551 -0.535 1.00 93.19 88 LEU A CA 1
ATOM 691 C C . LEU A 1 88 ? 4.997 -9.837 -2.042 1.00 93.19 88 LEU A C 1
ATOM 693 O O . LEU A 1 88 ? 5.853 -10.597 -2.488 1.00 93.19 88 LEU A O 1
ATOM 697 N N . GLY A 1 89 ? 4.167 -9.167 -2.848 1.00 91.69 89 GLY A N 1
ATOM 698 C CA . GLY A 1 89 ? 4.132 -9.324 -4.303 1.00 91.69 89 GLY A CA 1
ATOM 699 C C . GLY A 1 89 ? 5.429 -8.916 -5.004 1.00 91.69 89 GLY A C 1
ATOM 700 O O . GLY A 1 89 ? 5.682 -9.374 -6.117 1.00 91.69 89 GLY A O 1
ATOM 701 N N . ASP A 1 90 ? 6.282 -8.126 -4.343 1.00 90.88 90 ASP A N 1
ATOM 702 C CA . ASP A 1 90 ? 7.629 -7.797 -4.828 1.00 90.88 90 ASP A CA 1
ATOM 703 C C . ASP A 1 90 ? 8.556 -9.030 -4.874 1.00 90.88 90 ASP A C 1
ATOM 705 O O . ASP A 1 90 ? 9.560 -9.011 -5.584 1.00 90.88 90 ASP A O 1
ATOM 709 N N . GLY A 1 91 ? 8.233 -10.103 -4.139 1.00 89.50 91 GLY A N 1
ATOM 710 C CA . GLY A 1 91 ? 8.939 -11.390 -4.194 1.00 89.50 91 GLY A CA 1
ATOM 711 C C . GLY A 1 91 ? 8.529 -12.288 -5.369 1.00 89.50 91 GLY A C 1
ATOM 712 O O . GLY A 1 91 ? 9.176 -13.304 -5.620 1.00 89.50 91 GLY A O 1
ATOM 713 N N . GLY A 1 92 ? 7.464 -11.924 -6.088 1.00 91.00 92 GLY A N 1
ATOM 714 C CA . GLY A 1 92 ? 6.951 -12.661 -7.237 1.00 91.00 92 GLY A CA 1
ATOM 715 C C . GLY A 1 92 ? 7.604 -12.279 -8.566 1.00 91.00 92 GLY A C 1
ATOM 716 O O . GLY A 1 92 ? 8.710 -11.743 -8.634 1.00 91.00 92 GLY A O 1
ATOM 717 N N . ASN A 1 93 ? 6.899 -12.539 -9.671 1.00 94.56 93 ASN A N 1
ATOM 718 C CA . ASN A 1 93 ? 7.340 -12.041 -10.974 1.00 94.56 93 ASN A CA 1
ATOM 719 C C . ASN A 1 93 ? 7.024 -10.548 -11.082 1.00 94.56 93 ASN A C 1
ATOM 721 O O . ASN A 1 93 ? 5.904 -10.127 -10.801 1.00 94.56 93 ASN A O 1
ATOM 725 N N . VAL A 1 94 ? 7.971 -9.761 -11.581 1.00 94.12 94 VAL A N 1
ATOM 726 C CA . VAL A 1 94 ? 7.808 -8.313 -11.714 1.00 94.12 94 VAL A CA 1
ATOM 727 C C . VAL A 1 94 ? 7.908 -7.904 -13.182 1.00 94.12 94 VAL A C 1
ATOM 729 O O . VAL A 1 94 ? 8.765 -8.387 -13.925 1.00 94.12 94 VAL A O 1
ATOM 732 N N . TYR A 1 95 ? 7.010 -7.022 -13.610 1.00 95.12 95 TYR A N 1
ATOM 733 C CA . TYR A 1 95 ? 7.078 -6.325 -14.888 1.00 95.12 95 TYR A CA 1
ATOM 734 C C . TYR A 1 95 ? 7.148 -4.824 -14.630 1.00 95.12 95 TYR A C 1
ATOM 736 O O . TYR A 1 95 ? 6.204 -4.245 -14.103 1.00 95.12 95 TYR A O 1
ATOM 744 N N . ASP A 1 96 ? 8.247 -4.194 -15.021 1.00 94.12 96 ASP A N 1
ATOM 745 C CA . ASP A 1 96 ? 8.377 -2.742 -14.977 1.00 94.12 96 ASP A CA 1
ATOM 746 C C . ASP A 1 96 ? 7.855 -2.139 -16.289 1.00 94.12 96 ASP A C 1
ATOM 748 O O . ASP A 1 96 ? 8.357 -2.454 -17.372 1.00 94.12 96 ASP A O 1
ATOM 752 N N . ALA A 1 97 ? 6.816 -1.307 -16.201 1.00 93.44 97 ALA A N 1
ATOM 753 C CA . ALA A 1 97 ? 6.258 -0.604 -17.347 1.00 93.44 97 ALA A CA 1
ATOM 754 C C . ALA A 1 97 ? 7.066 0.649 -17.728 1.00 93.44 97 ALA A C 1
ATOM 756 O O . ALA A 1 97 ? 6.863 1.163 -18.829 1.00 93.44 97 ALA A O 1
ATOM 757 N N . GLY A 1 98 ? 7.970 1.133 -16.868 1.00 90.31 98 GLY A N 1
ATOM 758 C CA . GLY A 1 98 ? 8.849 2.273 -17.140 1.00 90.31 98 GLY A CA 1
ATOM 759 C C . GLY A 1 98 ? 8.103 3.547 -17.548 1.00 90.31 98 GLY A C 1
ATOM 760 O O . GLY A 1 98 ? 8.533 4.237 -18.471 1.00 90.31 98 GLY A O 1
ATOM 761 N N . GLY A 1 99 ? 6.941 3.812 -16.945 1.00 89.44 99 GLY A N 1
ATOM 762 C CA . GLY A 1 99 ? 6.071 4.944 -17.274 1.00 89.44 99 GLY A CA 1
ATOM 763 C C . GLY A 1 99 ? 5.161 4.722 -18.488 1.00 89.44 99 GLY A C 1
ATOM 764 O O . GLY A 1 99 ? 4.486 5.651 -18.931 1.00 89.44 99 GLY A O 1
ATOM 765 N N . ALA A 1 100 ? 5.106 3.515 -19.063 1.00 91.38 100 ALA A N 1
ATOM 766 C CA . ALA A 1 100 ? 4.185 3.225 -20.159 1.00 91.38 100 ALA A CA 1
ATOM 767 C C . ALA A 1 100 ? 2.723 3.277 -19.684 1.00 91.38 100 ALA A C 1
ATOM 769 O O . ALA A 1 100 ? 2.327 2.544 -18.774 1.00 91.38 100 ALA A O 1
ATOM 770 N N . ASN A 1 101 ? 1.906 4.104 -20.345 1.00 91.56 101 ASN A N 1
ATOM 771 C CA . ASN A 1 101 ? 0.474 4.223 -20.057 1.00 91.56 101 ASN A CA 1
ATOM 772 C C . ASN A 1 101 ? -0.241 2.872 -20.181 1.00 91.56 101 ASN A C 1
ATOM 774 O O . ASN A 1 101 ? 0.041 2.076 -21.088 1.00 91.56 101 ASN A O 1
ATOM 778 N N . ILE A 1 102 ? -1.240 2.660 -19.323 1.00 91.25 102 ILE A N 1
ATOM 779 C CA . ILE A 1 102 ? -2.034 1.431 -19.296 1.00 91.25 102 ILE A CA 1
ATOM 780 C C . ILE A 1 102 ? -2.618 1.090 -20.674 1.00 91.25 102 ILE A C 1
ATOM 782 O O . ILE A 1 102 ? -3.047 1.953 -21.441 1.00 91.25 102 ILE A O 1
ATOM 786 N N . GLY A 1 103 ? -2.605 -0.192 -21.035 1.00 89.38 103 GLY A N 1
ATOM 787 C CA . GLY A 1 103 ? -3.081 -0.658 -22.332 1.00 89.38 103 GLY A CA 1
ATOM 788 C C . GLY A 1 103 ? -2.861 -2.152 -22.547 1.00 89.38 103 GLY A C 1
ATOM 789 O O . GLY A 1 103 ? -2.253 -2.841 -21.731 1.00 89.38 103 GLY A O 1
ATOM 790 N N . LEU A 1 104 ? -3.332 -2.667 -23.689 1.00 88.81 104 LEU A N 1
ATOM 791 C CA . LEU A 1 104 ? -3.196 -4.092 -24.028 1.00 88.81 104 LEU A CA 1
ATOM 792 C C . LEU A 1 104 ? -1.732 -4.558 -24.099 1.00 88.81 104 LEU A C 1
ATOM 794 O O . LEU A 1 104 ? -1.468 -5.735 -23.868 1.00 88.81 104 LEU A O 1
ATOM 798 N N . SER A 1 105 ? -0.788 -3.663 -24.406 1.00 91.19 105 SER A N 1
ATOM 799 C CA . SER A 1 105 ? 0.651 -3.951 -24.386 1.00 91.19 105 SER A CA 1
ATOM 800 C C . SER A 1 105 ? 1.145 -4.290 -22.979 1.00 91.19 105 SER A C 1
ATOM 802 O O . SER A 1 105 ? 1.774 -5.332 -22.812 1.00 91.19 105 SER A O 1
ATOM 804 N N . VAL A 1 106 ? 0.799 -3.468 -21.980 1.00 93.25 106 VAL A N 1
ATOM 805 C CA . VAL A 1 106 ? 1.144 -3.678 -20.563 1.00 93.25 106 VAL A CA 1
ATOM 806 C C . VAL A 1 106 ? 0.527 -4.984 -20.058 1.00 93.25 106 VAL A C 1
ATOM 808 O O . VAL A 1 106 ? 1.247 -5.855 -19.576 1.00 93.25 106 VAL A O 1
ATOM 811 N N . PHE A 1 107 ? -0.773 -5.199 -20.287 1.00 93.75 107 PHE A N 1
ATOM 812 C CA . PHE A 1 107 ? -1.444 -6.445 -19.890 1.00 93.75 107 PHE A CA 1
ATOM 813 C C . PHE A 1 107 ? -0.846 -7.693 -20.564 1.00 93.75 107 PHE A C 1
ATOM 815 O O . PHE A 1 107 ? -0.690 -8.731 -19.923 1.00 93.75 107 PHE A O 1
ATOM 822 N N . ASN A 1 108 ? -0.480 -7.618 -21.849 1.00 93.38 108 ASN A N 1
ATOM 823 C CA . ASN A 1 108 ? 0.171 -8.729 -22.553 1.00 93.38 108 ASN A CA 1
ATOM 824 C C . ASN A 1 108 ? 1.562 -9.018 -21.980 1.00 93.38 108 ASN A C 1
ATOM 826 O O . ASN A 1 108 ? 1.919 -10.181 -21.812 1.00 93.38 108 ASN A O 1
ATOM 830 N N . ALA A 1 109 ? 2.343 -7.976 -21.689 1.00 94.50 109 ALA A N 1
ATOM 831 C CA . ALA A 1 109 ? 3.673 -8.124 -21.115 1.00 94.50 109 ALA A CA 1
ATOM 832 C C . ALA A 1 109 ? 3.605 -8.753 -19.715 1.00 94.50 109 ALA A C 1
ATOM 834 O O . ALA A 1 109 ? 4.261 -9.762 -19.472 1.00 94.50 109 ALA A O 1
ATOM 835 N N . MET A 1 110 ? 2.705 -8.279 -18.849 1.00 94.44 110 MET A N 1
ATOM 836 C CA . MET A 1 110 ? 2.455 -8.906 -17.546 1.00 94.44 110 MET A CA 1
ATOM 837 C C . MET A 1 110 ? 1.996 -10.366 -17.683 1.00 94.44 110 MET A C 1
ATOM 839 O O . MET A 1 110 ? 2.511 -11.259 -17.013 1.00 94.44 110 MET A O 1
ATOM 843 N N . LEU A 1 111 ? 1.077 -10.659 -18.610 1.00 92.75 111 LEU A N 1
ATOM 844 C CA . LEU A 1 111 ? 0.609 -12.029 -18.844 1.00 92.75 111 LEU A CA 1
ATOM 845 C C . LEU A 1 111 ? 1.700 -12.942 -19.434 1.00 92.75 111 LEU A C 1
ATOM 847 O O . LEU A 1 111 ? 1.594 -14.166 -19.358 1.00 92.75 111 LEU A O 1
ATOM 851 N N . ARG A 1 112 ? 2.747 -12.397 -20.056 1.00 92.94 112 ARG A N 1
ATOM 852 C CA . ARG A 1 112 ? 3.899 -13.181 -20.529 1.00 92.94 112 ARG A CA 1
ATOM 853 C C . ARG A 1 112 ? 4.855 -13.544 -19.402 1.00 92.94 112 ARG A C 1
ATOM 855 O O . ARG A 1 112 ? 5.454 -14.614 -19.483 1.00 92.94 112 ARG A O 1
ATOM 862 N N . GLN A 1 113 ? 4.914 -12.716 -18.365 1.00 93.25 113 GLN A N 1
ATOM 863 C CA . GLN A 1 113 ? 5.783 -12.906 -17.206 1.00 93.25 113 GLN A CA 1
ATOM 864 C C . GLN A 1 113 ? 5.279 -14.032 -16.305 1.00 93.25 113 GLN A C 1
ATOM 866 O O . GLN A 1 113 ? 6.068 -14.695 -15.641 1.00 93.25 113 GLN A O 1
ATOM 871 N N . MET A 1 114 ? 3.977 -14.323 -16.345 1.00 91.44 114 MET A N 1
ATOM 872 C CA . MET A 1 114 ? 3.408 -15.448 -15.615 1.00 91.44 114 MET A CA 1
ATOM 873 C C . MET A 1 114 ? 3.813 -16.803 -16.239 1.00 91.44 114 MET A C 1
ATOM 875 O O . MET A 1 114 ? 3.592 -17.030 -17.439 1.00 91.44 114 MET A O 1
ATOM 879 N N . PRO A 1 115 ? 4.306 -17.772 -15.442 1.00 90.69 115 PRO A N 1
ATOM 880 C CA . PRO A 1 115 ? 4.591 -19.126 -15.912 1.00 90.69 115 PRO A CA 1
ATOM 881 C C . PRO A 1 115 ? 3.388 -19.803 -16.585 1.00 90.69 115 PRO A C 1
ATOM 883 O O . PRO A 1 115 ? 2.238 -19.663 -16.167 1.00 90.69 115 PRO A O 1
ATOM 886 N N . THR A 1 116 ? 3.639 -20.608 -17.623 1.00 88.25 116 THR A N 1
ATOM 887 C CA . THR A 1 116 ? 2.590 -21.321 -18.387 1.00 88.25 116 THR A CA 1
ATOM 888 C C . THR A 1 116 ? 1.660 -22.168 -17.516 1.00 88.25 116 THR A C 1
ATOM 890 O O . THR A 1 116 ? 0.467 -22.220 -17.814 1.00 88.25 116 THR A O 1
ATOM 893 N N . LYS A 1 117 ? 2.169 -22.776 -16.430 1.00 88.56 117 LYS A N 1
ATOM 894 C CA . LYS A 1 117 ? 1.373 -23.582 -15.483 1.00 88.56 117 LYS A CA 1
ATOM 895 C C . LYS A 1 117 ? 0.160 -22.826 -14.925 1.00 88.56 117 LYS A C 1
ATOM 897 O O . LYS A 1 117 ? -0.922 -23.403 -14.847 1.00 88.56 117 LYS A O 1
ATOM 902 N N . PHE A 1 118 ? 0.311 -21.534 -14.632 1.00 87.69 118 PHE A N 1
ATOM 903 C CA . PHE A 1 118 ? -0.748 -20.702 -14.049 1.00 87.69 118 PHE A CA 1
ATOM 904 C C . PHE A 1 118 ? -1.641 -20.040 -15.102 1.00 87.69 118 PHE A C 1
ATOM 906 O O . PHE A 1 118 ? -2.796 -19.724 -14.839 1.00 87.69 118 PHE A O 1
ATOM 913 N N . ARG A 1 119 ? -1.160 -19.921 -16.345 1.00 83.56 119 ARG A N 1
ATOM 914 C CA . ARG A 1 119 ? -1.918 -19.319 -17.457 1.00 83.56 119 ARG A CA 1
ATOM 915 C C . ARG A 1 119 ? -2.981 -20.232 -18.063 1.00 83.56 119 ARG A C 1
ATOM 917 O O . ARG A 1 119 ? -3.767 -19.773 -18.892 1.00 83.56 119 ARG A O 1
ATOM 924 N N . ARG A 1 120 ? -3.011 -21.514 -17.682 1.00 82.88 120 ARG A N 1
ATOM 925 C CA . ARG A 1 120 ? -3.965 -22.499 -18.215 1.00 82.88 120 ARG A CA 1
ATOM 926 C C . ARG A 1 120 ? -5.414 -22.123 -17.901 1.00 82.88 120 ARG A C 1
ATOM 928 O O . ARG A 1 120 ? -6.267 -22.257 -18.771 1.00 82.88 120 ARG A O 1
ATOM 935 N N . ASN A 1 121 ? -5.688 -21.642 -16.686 1.00 83.12 121 ASN A N 1
ATOM 936 C CA . ASN A 1 121 ? -7.033 -21.266 -16.252 1.00 83.12 121 ASN A CA 1
ATOM 937 C C . ASN A 1 121 ? -7.203 -19.741 -16.192 1.00 83.12 121 ASN A C 1
ATOM 939 O O . ASN A 1 121 ? -7.276 -19.148 -15.118 1.00 83.12 121 ASN A O 1
ATOM 943 N N . LYS A 1 122 ? -7.285 -19.095 -17.361 1.00 81.50 122 LYS A N 1
ATOM 944 C CA . LYS A 1 122 ? -7.468 -17.634 -17.444 1.00 81.50 122 LYS A CA 1
ATOM 945 C C . LYS A 1 122 ? -8.755 -17.144 -16.780 1.00 81.50 122 LYS A C 1
ATOM 947 O O . LYS A 1 122 ? -8.778 -16.036 -16.265 1.00 81.50 122 LYS A O 1
ATOM 952 N N . ALA A 1 123 ? -9.797 -17.975 -16.749 1.00 83.62 123 ALA A N 1
ATOM 953 C CA . ALA A 1 123 ? -11.084 -17.626 -16.153 1.00 83.62 123 ALA A CA 1
ATOM 954 C C . ALA A 1 123 ? -11.008 -17.394 -14.635 1.00 83.62 123 ALA A C 1
ATOM 956 O O . ALA A 1 123 ? -11.895 -16.751 -14.072 1.00 83.62 123 ALA A O 1
ATOM 957 N N . ALA A 1 124 ? -9.965 -17.895 -13.971 1.00 87.44 124 ALA A N 1
ATOM 958 C CA . ALA A 1 124 ? -9.769 -17.731 -12.535 1.00 87.44 124 ALA A CA 1
ATOM 959 C C . ALA A 1 124 ? -8.679 -16.707 -12.166 1.00 87.44 124 ALA A C 1
ATOM 961 O O . ALA A 1 124 ? -8.545 -16.346 -10.997 1.00 87.44 124 ALA A O 1
ATOM 962 N N . LEU A 1 125 ? -7.954 -16.185 -13.162 1.00 92.38 125 LEU A N 1
ATOM 963 C CA . LEU A 1 125 ? -7.080 -15.027 -12.989 1.00 92.38 125 LEU A CA 1
ATOM 964 C C . LEU A 1 125 ? -7.914 -13.755 -12.824 1.00 92.38 125 LEU A C 1
ATOM 966 O O . LEU A 1 125 ? -9.012 -13.646 -13.380 1.00 92.38 125 LEU A O 1
ATOM 970 N N . ARG A 1 126 ? -7.387 -12.785 -12.083 1.00 93.19 126 ARG A N 1
ATOM 971 C CA . ARG A 1 126 ? -7.960 -11.443 -11.943 1.00 93.19 126 ARG A CA 1
ATOM 972 C C . ARG A 1 126 ? -6.856 -10.395 -12.033 1.00 93.19 126 ARG A C 1
ATOM 974 O O . ARG A 1 126 ? -5.740 -10.641 -11.575 1.00 93.19 126 ARG A O 1
ATOM 981 N N . TRP A 1 127 ? -7.181 -9.252 -12.629 1.00 94.19 127 TRP A N 1
ATOM 982 C CA . TRP A 1 127 ? -6.357 -8.046 -12.553 1.00 94.19 127 TRP A CA 1
ATOM 983 C C . TRP A 1 127 ? -6.834 -7.217 -11.366 1.00 94.19 127 TRP A C 1
ATOM 985 O O . TRP A 1 127 ? -7.932 -6.677 -11.426 1.00 94.19 127 TRP A O 1
ATOM 995 N N . PHE A 1 128 ? -6.038 -7.123 -10.310 1.00 94.25 128 PHE A N 1
ATOM 996 C CA . PHE A 1 128 ? -6.297 -6.230 -9.185 1.00 94.25 128 PHE A CA 1
ATOM 997 C C . PHE A 1 128 ? -5.663 -4.876 -9.485 1.00 94.25 128 PHE A C 1
ATOM 999 O O . PHE A 1 128 ? -4.474 -4.804 -9.813 1.00 94.25 128 PHE A O 1
ATOM 1006 N N . ILE A 1 129 ? -6.479 -3.829 -9.443 1.00 93.19 129 ILE A N 1
ATOM 1007 C CA . ILE A 1 129 ? -6.136 -2.491 -9.925 1.00 93.19 129 ILE A CA 1
ATOM 1008 C C . ILE A 1 129 ? -6.839 -1.425 -9.080 1.00 93.19 129 ILE A C 1
ATOM 1010 O O . ILE A 1 129 ? -7.891 -1.701 -8.503 1.00 93.19 129 ILE A O 1
ATOM 1014 N N . SER A 1 130 ? -6.291 -0.210 -9.024 1.00 94.00 130 SER A N 1
ATOM 1015 C CA . SER A 1 130 ? -6.999 0.924 -8.427 1.00 94.00 130 SER A CA 1
ATOM 1016 C C . SER A 1 130 ? -8.200 1.334 -9.293 1.00 94.00 130 SER A C 1
ATOM 1018 O O . SER A 1 130 ? -8.135 1.221 -10.526 1.00 94.00 130 SER A O 1
ATOM 1020 N N . PRO A 1 131 ? -9.289 1.840 -8.687 1.00 92.38 131 PRO A N 1
ATOM 1021 C CA . PRO A 1 131 ? -10.436 2.363 -9.429 1.00 92.38 131 PRO A CA 1
ATOM 1022 C C . PRO A 1 131 ? -10.024 3.429 -10.453 1.00 92.38 131 PRO A C 1
ATOM 1024 O O . PRO A 1 131 ? -10.398 3.339 -11.621 1.00 92.38 131 PRO A O 1
ATOM 1027 N N . ASP A 1 132 ? -9.149 4.359 -10.068 1.00 92.44 132 ASP A N 1
ATOM 1028 C CA . ASP A 1 132 ? -8.685 5.440 -10.946 1.00 92.44 132 ASP A CA 1
ATOM 1029 C C . ASP A 1 132 ? -7.930 4.914 -12.177 1.00 92.44 132 ASP A C 1
ATOM 1031 O O . ASP A 1 132 ? -8.174 5.343 -13.307 1.00 92.44 132 ASP A O 1
ATOM 1035 N N . LEU A 1 133 ? -7.047 3.921 -12.002 1.00 91.69 133 LEU A N 1
ATOM 1036 C CA . LEU A 1 133 ? -6.306 3.345 -13.128 1.00 91.69 133 LEU A CA 1
ATOM 1037 C C . LEU A 1 133 ? -7.224 2.518 -14.045 1.00 91.69 133 LEU A C 1
ATOM 1039 O O . LEU A 1 133 ? -7.024 2.482 -15.264 1.00 91.69 133 LEU A O 1
ATOM 1043 N N . SER A 1 134 ? -8.259 1.885 -13.483 1.00 90.31 134 SER A N 1
ATOM 1044 C CA . SER A 1 134 ? -9.297 1.214 -14.270 1.00 90.31 134 SER A CA 1
ATOM 1045 C C . SER A 1 134 ? -10.097 2.205 -15.125 1.00 90.31 134 SER A C 1
ATOM 1047 O O . SER A 1 134 ? -10.340 1.941 -16.306 1.00 90.31 134 SER A O 1
ATOM 1049 N N . GLN A 1 135 ? -10.409 3.385 -14.579 1.00 88.81 135 GLN A N 1
ATOM 1050 C CA . GLN A 1 135 ? -11.109 4.451 -15.285 1.00 88.81 135 GLN A CA 1
ATOM 1051 C C . GLN A 1 135 ? -10.262 5.009 -16.434 1.00 88.81 135 GLN A C 1
ATOM 1053 O O . GLN A 1 135 ? -10.770 5.129 -17.549 1.00 88.81 135 GLN A O 1
ATOM 1058 N N . ILE A 1 136 ? -8.966 5.258 -16.209 1.00 89.88 136 ILE A N 1
ATOM 1059 C CA . ILE A 1 136 ? -8.028 5.688 -17.265 1.00 89.88 136 ILE A CA 1
ATOM 1060 C C . ILE A 1 136 ? -7.976 4.652 -18.396 1.00 89.88 136 ILE A C 1
ATOM 1062 O O . ILE A 1 136 ? -7.982 4.999 -19.581 1.00 89.88 136 ILE A O 1
ATOM 1066 N N . TYR A 1 137 ? -7.972 3.358 -18.060 1.00 89.12 137 TYR A N 1
ATOM 1067 C CA . TYR A 1 137 ? -8.026 2.306 -19.073 1.00 89.12 137 TYR A CA 1
ATOM 1068 C C . TYR A 1 137 ? -9.331 2.329 -19.879 1.00 89.12 137 TYR A C 1
ATOM 1070 O O . TYR A 1 137 ? -9.292 2.188 -21.105 1.00 89.12 137 TYR A O 1
ATOM 1078 N N . LEU A 1 138 ? -10.476 2.527 -19.221 1.00 84.31 138 LEU A N 1
ATOM 1079 C CA . LEU A 1 138 ? -11.772 2.651 -19.891 1.00 84.31 138 LEU A CA 1
ATOM 1080 C C . LEU A 1 138 ? -11.838 3.896 -20.785 1.00 84.31 138 LEU A C 1
ATOM 1082 O O . LEU A 1 138 ? -12.322 3.796 -21.910 1.00 84.31 138 LEU A O 1
ATOM 1086 N N . GLU A 1 139 ? -11.287 5.031 -20.353 1.00 86.00 139 GLU A N 1
ATOM 1087 C CA . GLU A 1 139 ? -11.187 6.255 -21.159 1.00 86.00 139 GLU A CA 1
ATOM 1088 C C . GLU A 1 139 ? -10.316 6.050 -22.413 1.00 86.00 139 GLU A C 1
ATOM 1090 O O . GLU A 1 139 ? -10.665 6.435 -23.535 1.00 86.00 139 GLU A O 1
ATOM 1095 N N . LYS A 1 140 ? -9.197 5.338 -22.267 1.00 83.50 140 LYS A N 1
ATOM 1096 C CA . LYS A 1 140 ? -8.340 4.964 -23.400 1.00 83.50 140 LYS A CA 1
ATOM 1097 C C . LYS A 1 140 ? -9.030 4.028 -24.390 1.00 83.50 140 LYS A C 1
ATOM 1099 O O . LYS A 1 140 ? -8.665 3.977 -25.568 1.00 83.50 140 LYS A O 1
ATOM 1104 N N . LEU A 1 141 ? -9.978 3.222 -23.924 1.00 80.69 141 LEU A N 1
ATOM 1105 C CA . LEU A 1 141 ? -10.784 2.373 -24.794 1.00 80.69 141 LEU A CA 1
ATOM 1106 C C . LEU A 1 141 ? -11.922 3.155 -25.452 1.00 80.69 141 LEU A C 1
ATOM 1108 O O . LEU A 1 141 ? -12.131 2.975 -26.649 1.00 80.69 141 LEU A O 1
ATOM 1112 N N . SER A 1 142 ? -12.610 4.030 -24.715 1.00 74.25 142 SER A N 1
ATOM 1113 C CA . SER A 1 142 ? -13.729 4.834 -25.222 1.00 74.25 142 SER A CA 1
ATOM 1114 C C . SER A 1 142 ? -13.293 5.856 -26.273 1.00 74.25 142 SER A C 1
ATOM 1116 O O . SER A 1 142 ? -13.982 6.048 -27.272 1.00 74.25 142 SER A O 1
ATOM 1118 N N . SER A 1 143 ? -12.098 6.434 -26.125 1.00 73.44 143 SER A N 1
ATOM 1119 C CA . SER A 1 143 ? -11.490 7.330 -27.122 1.00 73.44 143 SER A CA 1
ATOM 1120 C C . SER A 1 143 ? -11.189 6.652 -28.467 1.00 73.44 143 SER A C 1
ATOM 1122 O O . SER A 1 143 ? -10.969 7.327 -29.477 1.00 73.44 143 SER A O 1
ATOM 1124 N N . ARG A 1 144 ? -11.216 5.314 -28.536 1.00 67.56 144 ARG A N 1
ATOM 1125 C CA . ARG A 1 144 ? -11.118 4.580 -29.802 1.00 67.56 144 ARG A CA 1
ATOM 1126 C C . ARG A 1 144 ? -12.491 4.586 -30.459 1.00 67.56 144 ARG A C 1
ATOM 1128 O O . ARG A 1 144 ? -13.345 3.801 -30.058 1.00 67.56 144 ARG A O 1
ATOM 1135 N N . ALA A 1 145 ? -12.667 5.406 -31.498 1.00 58.22 145 ALA A N 1
ATOM 1136 C CA . ALA A 1 145 ? -13.877 5.501 -32.329 1.00 58.22 145 ALA A CA 1
ATOM 1137 C C . ALA A 1 145 ? -14.239 4.161 -33.014 1.00 58.22 145 ALA A C 1
ATOM 1139 O O . ALA A 1 145 ? -14.017 3.947 -34.205 1.00 58.22 145 ALA A O 1
ATOM 1140 N N . THR A 1 146 ? -14.736 3.214 -32.225 1.00 63.22 146 THR A N 1
ATOM 1141 C CA . THR A 1 146 ? -15.002 1.817 -32.565 1.00 63.22 146 THR A CA 1
ATOM 1142 C C . THR A 1 146 ? -16.186 1.333 -31.732 1.00 63.22 146 THR A C 1
ATOM 1144 O O . THR A 1 146 ? -16.425 1.850 -30.646 1.00 63.22 146 THR A O 1
ATOM 1147 N N . ALA A 1 147 ? -16.870 0.277 -32.178 1.00 59.47 147 ALA A N 1
A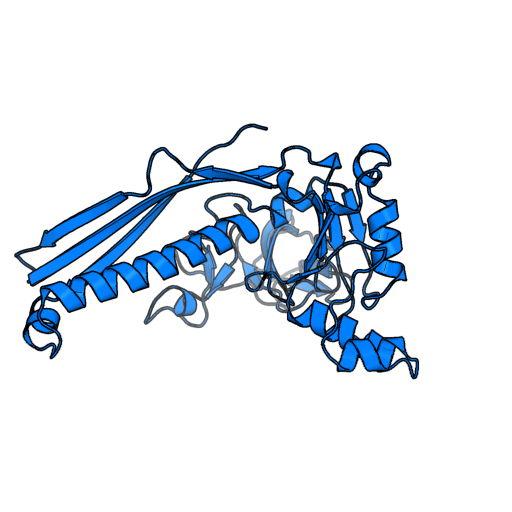TOM 1148 C CA . ALA A 1 147 ? -17.983 -0.324 -31.433 1.00 59.47 147 ALA A CA 1
ATOM 1149 C C . ALA A 1 147 ? -17.611 -0.761 -29.995 1.00 59.47 147 ALA A C 1
ATOM 1151 O O . ALA A 1 147 ? -18.479 -0.848 -29.133 1.00 59.47 147 ALA A O 1
ATOM 1152 N N . LEU A 1 148 ? -16.324 -1.022 -29.728 1.00 61.44 148 LEU A N 1
ATOM 1153 C CA . LEU A 1 148 ? -15.806 -1.292 -28.382 1.00 61.44 148 LEU A CA 1
ATOM 1154 C C . LEU A 1 148 ? -15.727 -0.025 -27.521 1.00 61.44 148 LEU A C 1
ATOM 1156 O O . LEU A 1 148 ? -15.993 -0.094 -26.327 1.00 61.44 148 LEU A O 1
ATOM 1160 N N . GLY A 1 149 ? -15.400 1.124 -28.116 1.00 58.72 149 GLY A N 1
ATOM 1161 C CA . GLY A 1 149 ? -15.400 2.405 -27.413 1.00 58.72 149 GLY A CA 1
ATOM 1162 C C . GLY A 1 149 ? -16.804 2.809 -26.956 1.00 58.72 149 GLY A C 1
ATOM 1163 O O . GLY A 1 149 ? -16.979 3.229 -25.813 1.00 58.72 149 GLY A O 1
ATOM 1164 N N . ASP A 1 150 ? -17.815 2.553 -27.793 1.00 60.09 150 ASP A N 1
ATOM 1165 C CA . ASP A 1 150 ? -19.226 2.786 -27.451 1.00 60.09 150 ASP A CA 1
ATOM 1166 C C . ASP A 1 150 ? -19.715 1.846 -26.331 1.00 60.09 150 ASP A C 1
ATOM 1168 O O . ASP A 1 150 ? -20.461 2.256 -25.443 1.00 60.09 150 ASP A O 1
ATOM 1172 N N . GLN A 1 151 ? -19.262 0.585 -26.320 1.00 64.50 151 GLN A N 1
ATOM 1173 C CA . GLN A 1 151 ? -19.573 -0.366 -25.244 1.00 64.50 151 GLN A CA 1
ATOM 1174 C C . GLN A 1 151 ? -18.865 -0.029 -23.926 1.00 64.50 151 GLN A C 1
ATOM 1176 O O . GLN A 1 151 ? -19.455 -0.206 -22.859 1.00 64.50 151 GLN A O 1
ATOM 1181 N N . ALA A 1 152 ? -17.627 0.470 -23.986 1.00 61.53 152 ALA A N 1
ATOM 1182 C CA . ALA A 1 152 ? -16.896 0.948 -22.814 1.00 61.53 152 ALA A CA 1
ATOM 1183 C C . ALA A 1 152 ? -17.585 2.168 -22.191 1.00 61.53 152 ALA A C 1
ATOM 1185 O O . ALA A 1 152 ? -17.799 2.196 -20.982 1.00 61.53 152 ALA A O 1
ATOM 1186 N N . ALA A 1 153 ? -18.021 3.125 -23.017 1.00 61.91 153 ALA A N 1
ATOM 118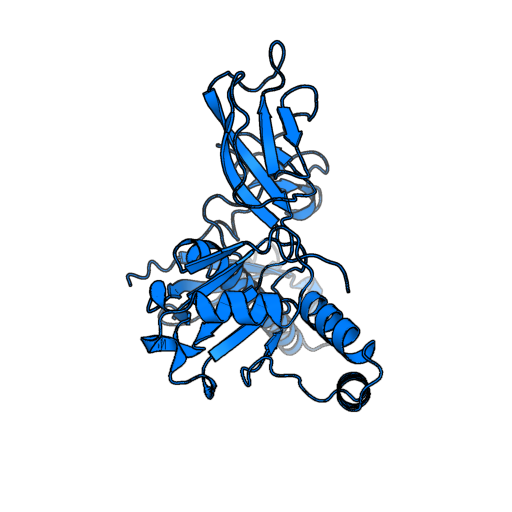7 C CA . ALA A 1 153 ? -18.791 4.282 -22.563 1.00 61.91 153 ALA A CA 1
ATOM 1188 C C . ALA A 1 153 ? -20.162 3.895 -21.969 1.00 61.91 153 ALA A C 1
ATOM 1190 O O . ALA A 1 153 ? -20.660 4.569 -21.072 1.00 61.91 153 ALA A O 1
ATOM 1191 N N . GLY A 1 154 ? -20.757 2.791 -22.436 1.00 59.84 154 GLY A N 1
ATOM 1192 C CA . GLY A 1 154 ? -22.021 2.246 -21.931 1.00 59.84 154 GLY A CA 1
ATOM 1193 C C . GLY A 1 154 ? -21.925 1.423 -20.638 1.00 59.84 154 GLY A C 1
ATOM 1194 O O . GLY A 1 154 ? -22.931 0.843 -20.233 1.00 59.84 154 GLY A O 1
ATOM 1195 N N . GLY A 1 155 ? -20.748 1.329 -20.005 1.00 61.59 155 GLY A N 1
ATOM 1196 C CA . GLY A 1 155 ? -20.564 0.612 -18.735 1.00 61.59 155 GLY A CA 1
ATOM 1197 C C . GLY A 1 155 ? -20.462 -0.913 -18.859 1.00 61.59 155 GLY A C 1
ATOM 1198 O O . GLY A 1 155 ? -20.615 -1.624 -17.866 1.00 61.59 155 GLY A O 1
ATOM 1199 N N . ALA A 1 156 ? -20.209 -1.450 -20.059 1.00 61.66 156 ALA A N 1
ATOM 1200 C CA . ALA A 1 156 ? -19.925 -2.874 -20.206 1.00 61.66 156 ALA A CA 1
ATOM 1201 C C . ALA A 1 156 ? -18.561 -3.208 -19.574 1.00 61.66 156 ALA A C 1
ATOM 1203 O O . ALA A 1 156 ? -17.559 -2.552 -19.858 1.00 61.66 156 ALA A O 1
ATOM 1204 N N . GLY A 1 157 ? -18.503 -4.250 -18.739 1.00 63.03 157 GLY A N 1
ATOM 1205 C CA . GLY A 1 157 ? -17.254 -4.700 -18.123 1.00 63.03 157 GLY A CA 1
ATOM 1206 C C . GLY A 1 157 ? -16.233 -5.142 -19.174 1.00 63.03 157 GLY A C 1
ATOM 1207 O O . GLY A 1 157 ? -16.513 -6.021 -19.991 1.00 63.03 157 GLY A O 1
ATOM 1208 N N . HIS A 1 158 ? -15.041 -4.544 -19.152 1.00 73.81 158 HIS A N 1
ATOM 1209 C CA . HIS A 1 158 ? -13.949 -4.886 -20.060 1.00 73.81 158 HIS A CA 1
ATOM 1210 C C . HIS A 1 158 ? -12.968 -5.844 -19.380 1.00 73.81 158 HIS A C 1
ATOM 1212 O O . HIS A 1 158 ? -12.479 -5.589 -18.284 1.00 73.81 158 HIS A O 1
ATOM 1218 N N . ALA A 1 159 ? -12.675 -6.964 -20.044 1.00 84.31 159 ALA A N 1
ATOM 1219 C CA . ALA A 1 159 ? -11.793 -8.013 -19.536 1.00 84.31 159 ALA A CA 1
ATOM 1220 C C . ALA A 1 159 ? -10.591 -8.198 -20.482 1.00 84.31 159 ALA A C 1
ATOM 1222 O O . ALA A 1 159 ? -10.684 -8.969 -21.448 1.00 84.31 159 ALA A O 1
ATOM 1223 N N . PRO A 1 160 ? -9.458 -7.501 -20.256 1.00 84.25 160 PRO A N 1
ATOM 1224 C CA . PRO A 1 160 ? -8.260 -7.644 -21.078 1.00 84.25 160 PRO A CA 1
ATOM 1225 C C . PRO A 1 160 ? -7.833 -9.113 -21.166 1.00 84.25 160 PRO A C 1
ATOM 1227 O O . PRO A 1 160 ? -7.619 -9.779 -20.152 1.00 84.25 160 PRO A O 1
ATOM 1230 N N . PHE A 1 161 ? -7.726 -9.638 -22.390 1.00 85.88 161 PHE A N 1
ATOM 1231 C CA . PHE A 1 161 ? -7.409 -11.050 -22.664 1.00 85.88 161 PHE A CA 1
ATOM 1232 C C . PHE A 1 161 ? -8.382 -12.074 -22.042 1.00 85.88 161 PHE A C 1
ATOM 1234 O O . PHE A 1 161 ? -8.005 -13.233 -21.841 1.00 85.88 161 PHE A O 1
ATOM 1241 N N 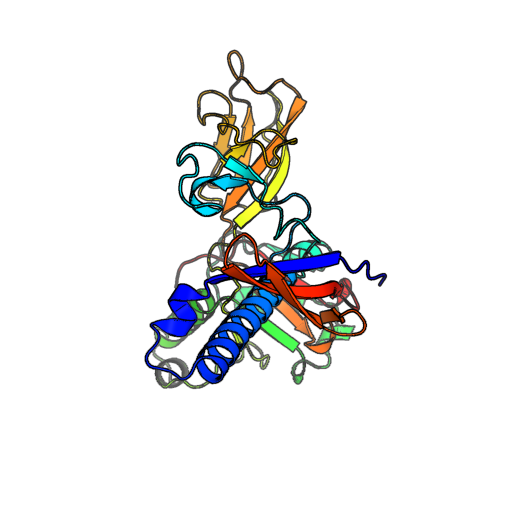. GLY A 1 162 ? -9.628 -11.668 -21.770 1.00 84.81 162 GLY A N 1
ATOM 1242 C CA . GLY A 1 162 ? -10.656 -12.508 -21.147 1.00 84.81 162 GLY A CA 1
ATOM 1243 C C . GLY A 1 162 ? -10.481 -12.691 -19.636 1.00 84.81 162 GLY A C 1
ATOM 1244 O O . GLY A 1 162 ? -11.102 -13.581 -19.061 1.00 84.81 162 GLY A O 1
ATOM 1245 N N . ILE A 1 163 ? -9.626 -11.882 -19.005 1.00 90.62 163 ILE A N 1
ATOM 1246 C CA . ILE A 1 163 ? -9.372 -11.887 -17.562 1.00 90.62 163 ILE A CA 1
ATOM 1247 C C . ILE A 1 163 ? -10.112 -10.686 -16.949 1.00 90.62 163 ILE A C 1
ATOM 1249 O O . ILE A 1 163 ? -9.858 -9.557 -17.377 1.00 90.62 163 ILE A O 1
ATOM 1253 N N . PRO A 1 164 ? -11.024 -10.892 -15.982 1.00 91.00 164 PRO A N 1
ATOM 1254 C CA . PRO A 1 164 ? -11.757 -9.794 -15.354 1.00 91.00 164 PRO A CA 1
ATOM 1255 C C . PRO A 1 164 ? -10.847 -8.871 -14.538 1.00 91.00 164 PRO A C 1
ATOM 1257 O O . PRO A 1 164 ? -9.930 -9.340 -13.856 1.00 91.00 164 PRO A O 1
ATOM 1260 N N . MET A 1 165 ? -11.136 -7.571 -14.588 1.00 91.00 165 MET A N 1
ATOM 1261 C CA . MET A 1 165 ? -10.554 -6.568 -13.696 1.00 91.00 165 MET A CA 1
ATOM 1262 C C . MET A 1 165 ? -11.359 -6.508 -12.393 1.00 91.00 165 MET A C 1
ATOM 1264 O O . MET A 1 165 ? -12.580 -6.659 -12.408 1.00 91.00 165 MET A O 1
ATOM 1268 N N . VAL A 1 166 ? -10.659 -6.345 -11.277 1.00 92.62 166 VAL A N 1
ATOM 1269 C CA . VAL A 1 166 ? -11.202 -6.167 -9.931 1.00 92.62 166 VAL A CA 1
ATOM 1270 C C . VAL A 1 166 ? -10.620 -4.868 -9.403 1.00 92.62 166 VAL A C 1
ATOM 1272 O O . VAL A 1 166 ? -9.413 -4.763 -9.185 1.00 92.62 166 VAL A O 1
ATOM 1275 N N . GLU A 1 167 ? -11.488 -3.881 -9.245 1.00 92.38 167 GLU A N 1
ATOM 1276 C CA . GLU A 1 167 ? -11.143 -2.596 -8.653 1.00 92.38 167 GLU A CA 1
ATOM 1277 C C . GLU A 1 167 ? -11.063 -2.761 -7.135 1.00 92.38 167 GLU A C 1
ATOM 1279 O O . GLU A 1 167 ? -12.000 -3.265 -6.513 1.00 92.38 167 GLU A O 1
ATOM 1284 N N . VAL A 1 168 ? -9.930 -2.377 -6.550 1.00 91.94 168 VAL A N 1
ATOM 1285 C CA . VAL A 1 168 ? -9.675 -2.461 -5.108 1.00 91.94 168 VAL A CA 1
ATOM 1286 C C . VAL A 1 168 ? -9.636 -1.037 -4.556 1.00 91.94 168 VAL A C 1
ATOM 1288 O O . 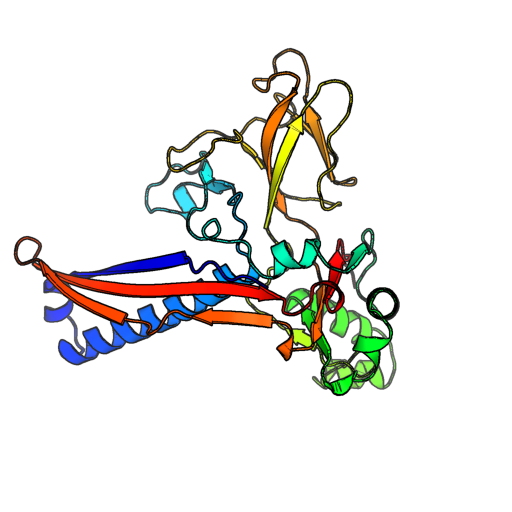VAL A 1 168 ? -8.645 -0.346 -4.783 1.00 91.94 168 VAL A O 1
ATOM 1291 N N . PRO A 1 169 ? -10.686 -0.566 -3.856 1.00 90.25 169 PRO A N 1
ATOM 1292 C CA . PRO A 1 169 ? -10.771 0.826 -3.408 1.00 90.25 169 PRO A CA 1
ATOM 1293 C C . PRO A 1 169 ? -9.642 1.262 -2.470 1.00 90.25 169 PRO A C 1
ATOM 1295 O O . PRO A 1 169 ? -9.232 2.415 -2.514 1.00 90.25 169 PRO A O 1
ATOM 1298 N N . LEU A 1 170 ? -9.122 0.341 -1.653 1.00 91.19 170 LEU A N 1
ATOM 1299 C CA . LEU A 1 170 ? -8.007 0.599 -0.732 1.00 91.19 170 LEU A CA 1
ATOM 1300 C C . LEU A 1 170 ? -6.635 0.608 -1.422 1.00 91.19 170 LEU A C 1
ATOM 1302 O O . LEU A 1 170 ? -5.617 0.868 -0.780 1.00 91.19 170 LEU A O 1
ATOM 1306 N N . LEU A 1 171 ? -6.586 0.312 -2.724 1.00 88.38 171 LEU A N 1
ATOM 1307 C CA . LEU A 1 171 ? -5.375 0.454 -3.513 1.00 88.38 171 LEU A CA 1
ATOM 1308 C C . LEU A 1 171 ? -5.329 1.871 -4.079 1.00 88.38 171 LEU A C 1
ATOM 1310 O O . LEU A 1 171 ? -6.013 2.198 -5.052 1.00 88.38 171 LEU A O 1
ATOM 1314 N N . GLU A 1 172 ? -4.507 2.708 -3.454 1.00 88.81 172 GLU A N 1
ATOM 1315 C CA . GLU A 1 172 ? -4.300 4.079 -3.904 1.00 88.81 172 GLU A CA 1
ATOM 1316 C C . GLU A 1 172 ? -3.723 4.124 -5.323 1.00 88.81 172 GLU A C 1
ATOM 1318 O O . GLU A 1 172 ? -2.902 3.294 -5.721 1.00 88.81 172 GLU A O 1
ATOM 1323 N N . PHE A 1 173 ? -4.115 5.144 -6.086 1.00 91.88 173 PHE A N 1
ATOM 1324 C CA . PHE A 1 173 ? -3.562 5.386 -7.416 1.00 91.88 173 PHE A CA 1
ATOM 1325 C C . PHE A 1 173 ? -2.048 5.639 -7.381 1.00 91.88 173 PHE A C 1
ATOM 1327 O O . PHE A 1 173 ? -1.322 5.107 -8.216 1.00 91.88 173 PHE A O 1
ATOM 1334 N N . LEU A 1 174 ? -1.573 6.401 -6.392 1.00 93.00 174 LEU A N 1
ATOM 1335 C CA . LEU A 1 174 ? -0.154 6.672 -6.152 1.00 93.00 174 LEU A CA 1
ATOM 1336 C C . LEU A 1 174 ? 0.251 6.110 -4.785 1.00 93.00 174 LEU A C 1
ATOM 1338 O O . LEU A 1 174 ? 0.317 6.876 -3.818 1.00 93.00 174 LEU A O 1
ATOM 1342 N N . PRO A 1 175 ? 0.484 4.788 -4.686 1.00 91.94 175 PRO A N 1
ATOM 1343 C CA . PRO A 1 175 ? 0.684 4.130 -3.405 1.00 91.94 175 PRO A CA 1
ATOM 1344 C C . PRO A 1 175 ? 1.924 4.686 -2.691 1.00 91.94 175 PRO A C 1
ATOM 1346 O O . PRO A 1 175 ? 2.983 4.836 -3.321 1.00 91.94 175 PRO A O 1
ATOM 1349 N N . PRO A 1 176 ? 1.836 4.965 -1.379 1.00 92.88 176 PRO A N 1
ATOM 1350 C CA . PRO A 1 176 ? 3.000 5.297 -0.584 1.00 92.88 176 PRO A CA 1
ATOM 1351 C C . PRO A 1 176 ? 3.861 4.042 -0.408 1.00 92.88 176 PRO A C 1
ATOM 1353 O O . PRO A 1 176 ? 3.394 2.966 -0.039 1.00 92.88 176 PRO A O 1
ATOM 1356 N N . ILE A 1 177 ? 5.152 4.181 -0.663 1.00 94.56 177 ILE A N 1
ATOM 1357 C CA . ILE A 1 177 ? 6.163 3.139 -0.540 1.00 94.56 177 ILE A CA 1
ATOM 1358 C C . ILE A 1 177 ? 7.193 3.599 0.476 1.00 94.56 177 ILE A C 1
ATOM 1360 O O . ILE A 1 177 ? 7.590 4.764 0.495 1.00 94.56 177 ILE A O 1
ATOM 1364 N N . VAL A 1 178 ? 7.672 2.660 1.286 1.00 95.50 178 VAL A N 1
ATOM 1365 C CA . VAL A 1 178 ? 8.753 2.900 2.232 1.00 95.50 178 VAL A CA 1
ATOM 1366 C C . VAL A 1 178 ? 9.892 1.902 2.033 1.00 95.50 178 VAL A C 1
ATOM 1368 O O . VAL A 1 178 ? 9.700 0.747 1.649 1.00 95.50 178 VAL A O 1
ATOM 1371 N N . GLN A 1 179 ? 11.121 2.356 2.258 1.00 95.19 179 GLN A N 1
ATOM 1372 C CA . GLN A 1 179 ? 12.294 1.487 2.298 1.00 95.19 179 GLN A CA 1
ATOM 1373 C C . GLN A 1 179 ? 13.448 2.124 3.064 1.00 95.19 179 GLN A C 1
ATOM 1375 O O . GLN A 1 179 ? 13.577 3.346 3.143 1.00 95.19 179 GLN A O 1
ATOM 1380 N N . HIS A 1 180 ? 14.323 1.275 3.593 1.00 96.06 180 HIS A N 1
ATOM 1381 C CA . HIS A 1 180 ? 15.617 1.700 4.106 1.00 96.06 180 HIS A CA 1
ATOM 1382 C C . HIS A 1 180 ? 16.657 1.674 2.993 1.00 96.06 180 HIS A C 1
ATOM 1384 O O . HIS A 1 180 ? 16.759 0.701 2.246 1.00 96.06 180 HIS A O 1
ATOM 1390 N N . VAL A 1 181 ? 17.421 2.755 2.888 1.00 95.62 181 VAL A N 1
ATOM 1391 C CA . VAL A 1 181 ? 18.408 2.957 1.831 1.00 95.62 181 VAL A CA 1
ATOM 1392 C C . VAL A 1 181 ? 19.694 3.479 2.449 1.00 95.62 181 VAL A C 1
ATOM 1394 O O . VAL A 1 181 ? 19.660 4.336 3.328 1.00 95.62 181 VAL A O 1
ATOM 1397 N N . VAL A 1 182 ? 20.832 2.966 1.987 1.00 94.94 182 VAL A N 1
ATOM 1398 C CA . VAL A 1 182 ? 22.147 3.483 2.374 1.00 94.94 182 VAL A CA 1
ATOM 1399 C C . VAL A 1 182 ? 22.503 4.637 1.451 1.00 94.94 182 VAL A C 1
ATOM 1401 O O . VAL A 1 182 ? 22.622 4.437 0.240 1.00 94.94 182 VAL A O 1
ATOM 1404 N N . LEU A 1 183 ? 22.694 5.831 2.009 1.00 93.12 183 LEU A N 1
ATOM 1405 C CA . LEU A 1 183 ? 23.127 6.994 1.242 1.00 93.12 183 LEU A CA 1
ATOM 1406 C C . LEU A 1 183 ? 24.629 7.193 1.389 1.00 93.12 183 LEU A C 1
ATOM 1408 O O . LEU A 1 183 ? 25.179 7.210 2.487 1.00 93.12 183 LEU A O 1
ATOM 1412 N N . ASN A 1 184 ? 25.293 7.367 0.255 1.00 88.38 184 ASN A N 1
ATOM 1413 C CA . ASN A 1 184 ? 26.710 7.682 0.197 1.00 88.38 184 ASN A CA 1
ATOM 1414 C C . ASN A 1 184 ? 26.941 8.860 -0.759 1.00 88.38 184 ASN A C 1
ATOM 1416 O O . ASN A 1 184 ? 26.047 9.280 -1.497 1.00 88.38 184 ASN A O 1
ATOM 1420 N N . THR A 1 185 ? 28.144 9.418 -0.714 1.00 81.88 185 THR A N 1
ATOM 1421 C CA . THR A 1 185 ? 28.501 10.643 -1.447 1.00 81.88 185 THR A CA 1
ATOM 1422 C C . THR A 1 185 ? 28.860 10.380 -2.917 1.00 81.88 185 THR A C 1
ATOM 1424 O O . THR A 1 185 ? 28.914 11.308 -3.717 1.00 81.88 185 THR A O 1
ATOM 1427 N N . THR A 1 186 ? 29.143 9.132 -3.297 1.00 82.94 186 THR A N 1
ATOM 1428 C CA . THR A 1 186 ? 29.711 8.796 -4.618 1.00 82.94 186 THR A CA 1
ATOM 1429 C C . THR A 1 186 ? 28.691 8.185 -5.578 1.00 82.94 186 THR A C 1
ATOM 1431 O O . THR A 1 186 ? 28.810 8.347 -6.790 1.00 82.94 186 THR A O 1
ATOM 1434 N N . VAL A 1 187 ? 27.694 7.478 -5.056 1.00 87.00 187 VAL A N 1
ATOM 1435 C CA . VAL A 1 187 ? 26.722 6.686 -5.806 1.00 87.00 187 VAL A CA 1
ATOM 1436 C C . VAL A 1 187 ? 25.334 6.952 -5.239 1.00 87.00 187 VAL A C 1
ATOM 1438 O O . VAL A 1 187 ? 25.053 6.636 -4.081 1.00 87.00 187 VAL A O 1
ATOM 1441 N N . ALA A 1 188 ? 24.461 7.506 -6.080 1.00 91.81 188 ALA A N 1
ATOM 1442 C CA . ALA A 1 188 ? 23.046 7.638 -5.767 1.00 91.81 188 ALA A CA 1
ATOM 1443 C C . ALA A 1 188 ? 22.432 6.252 -5.549 1.00 91.81 188 ALA A C 1
ATOM 1445 O O . ALA A 1 188 ? 22.690 5.311 -6.303 1.00 91.81 188 ALA A O 1
ATOM 1446 N N . ALA A 1 189 ? 21.614 6.127 -4.517 1.00 94.56 189 ALA A N 1
ATOM 1447 C CA . ALA A 1 189 ? 20.933 4.891 -4.214 1.00 94.56 189 ALA A CA 1
ATOM 1448 C C . ALA A 1 189 ? 19.606 4.818 -4.976 1.00 94.56 189 ALA A C 1
ATOM 1450 O O . ALA A 1 189 ? 18.799 5.749 -4.938 1.00 94.56 189 ALA A O 1
ATOM 1451 N N . ALA A 1 190 ? 19.391 3.708 -5.678 1.00 93.94 190 ALA A N 1
ATOM 1452 C CA . ALA A 1 190 ? 18.164 3.473 -6.424 1.00 93.94 190 ALA A CA 1
ATOM 1453 C C . ALA A 1 190 ? 16.993 3.168 -5.480 1.00 93.94 190 ALA A C 1
ATOM 1455 O O . ALA A 1 190 ? 17.117 2.379 -4.536 1.00 93.94 190 ALA A O 1
ATOM 1456 N N . LEU A 1 191 ? 15.848 3.784 -5.754 1.00 94.12 191 LEU A N 1
ATOM 1457 C CA . LEU A 1 191 ? 14.577 3.415 -5.156 1.00 94.12 191 LEU A CA 1
ATOM 1458 C C . LEU A 1 191 ? 13.982 2.203 -5.885 1.00 94.12 191 LEU A C 1
ATOM 1460 O O . LEU A 1 191 ? 14.375 1.881 -7.005 1.00 94.12 191 LEU A O 1
ATOM 1464 N N . ARG A 1 192 ? 13.054 1.490 -5.234 1.00 90.00 192 ARG A N 1
ATOM 1465 C CA . ARG A 1 192 ? 12.396 0.310 -5.830 1.00 90.00 192 ARG A CA 1
ATOM 1466 C C . ARG A 1 192 ? 11.543 0.674 -7.050 1.00 90.00 192 ARG A C 1
ATOM 1468 O O . ARG A 1 192 ? 11.353 -0.167 -7.922 1.00 90.00 192 ARG A O 1
ATOM 1475 N N . TYR A 1 193 ? 11.047 1.907 -7.095 1.00 90.50 193 TYR A N 1
ATOM 1476 C CA . TYR A 1 193 ? 10.177 2.424 -8.146 1.00 90.50 193 TYR A CA 1
ATOM 1477 C C . TYR A 1 193 ? 10.728 3.744 -8.694 1.00 90.50 193 TYR A C 1
ATOM 1479 O O . TYR A 1 193 ? 11.467 4.446 -8.001 1.00 90.50 193 TYR A O 1
ATOM 1487 N N . GLY A 1 194 ? 10.352 4.075 -9.926 1.00 86.50 194 GLY A N 1
ATOM 1488 C CA . GLY A 1 194 ? 10.763 5.287 -10.629 1.00 86.50 194 GLY A CA 1
ATOM 1489 C C . GLY A 1 194 ? 9.921 5.461 -11.897 1.00 86.50 194 GLY A C 1
ATOM 1490 O O . GLY A 1 194 ? 9.826 4.498 -12.662 1.00 86.50 194 GLY A O 1
ATOM 1491 N N . PRO A 1 195 ? 9.310 6.633 -12.155 1.00 90.50 195 PRO A N 1
ATOM 1492 C CA . PRO A 1 195 ? 9.362 7.893 -11.396 1.00 90.50 195 PRO A CA 1
ATOM 1493 C C . PRO A 1 195 ? 8.775 7.842 -9.973 1.00 90.50 195 PRO A C 1
ATOM 1495 O O . PRO A 1 195 ? 8.005 6.945 -9.629 1.00 90.50 195 PRO A O 1
ATOM 1498 N N . VAL A 1 196 ? 9.149 8.814 -9.134 1.00 93.62 196 VAL A N 1
ATOM 1499 C CA . VAL A 1 196 ? 8.671 8.959 -7.744 1.00 93.62 196 VAL A CA 1
ATOM 1500 C C . VAL A 1 196 ? 8.143 10.365 -7.475 1.00 93.62 196 VAL A C 1
ATOM 1502 O O . VAL A 1 196 ? 8.488 11.315 -8.175 1.00 93.62 196 VAL A O 1
ATOM 1505 N N . GLN A 1 197 ? 7.313 10.510 -6.445 1.00 93.94 197 GLN A N 1
ATOM 1506 C CA . GLN A 1 197 ? 6.733 11.781 -6.003 1.00 93.94 197 GLN A CA 1
ATOM 1507 C C . GLN A 1 197 ? 6.754 11.876 -4.470 1.00 93.94 197 GLN A C 1
ATOM 1509 O O . GLN A 1 197 ? 6.847 10.858 -3.788 1.00 93.94 197 GLN A O 1
ATOM 1514 N N . SER A 1 198 ? 6.648 13.093 -3.923 1.00 92.75 198 SER A N 1
ATOM 1515 C CA . SER A 1 198 ? 6.509 13.339 -2.473 1.00 92.75 198 SER A CA 1
ATOM 1516 C C . SER A 1 198 ? 7.527 12.575 -1.611 1.00 92.75 198 SER A C 1
ATOM 1518 O O . SER A 1 198 ? 7.151 11.860 -0.684 1.00 92.75 198 SER A O 1
ATOM 1520 N N . VAL A 1 199 ? 8.816 12.685 -1.947 1.00 95.50 199 VAL A N 1
ATOM 1521 C CA . VAL A 1 199 ? 9.880 11.978 -1.227 1.00 95.50 199 VAL A CA 1
ATOM 1522 C C . VAL A 1 199 ? 10.132 12.645 0.123 1.00 95.50 199 VAL A C 1
ATOM 1524 O O . VAL A 1 199 ? 10.377 13.845 0.204 1.00 95.50 199 VAL A O 1
ATOM 1527 N N . VAL A 1 200 ? 10.110 11.843 1.182 1.00 95.75 200 VAL A N 1
ATOM 1528 C CA . VAL A 1 200 ? 10.438 12.232 2.551 1.00 95.75 200 VAL A CA 1
ATOM 1529 C C . VAL A 1 200 ? 11.518 11.291 3.067 1.00 95.75 200 VAL A C 1
ATOM 1531 O O . VAL A 1 200 ? 11.360 10.068 3.038 1.00 95.75 200 VAL A O 1
ATOM 1534 N N . VAL A 1 201 ? 12.617 11.858 3.561 1.00 96.62 201 VAL A N 1
ATOM 1535 C CA . VAL A 1 201 ? 13.724 11.098 4.150 1.00 96.62 201 VAL A CA 1
ATOM 1536 C C . VAL A 1 201 ? 13.779 11.372 5.649 1.00 96.62 201 VAL A C 1
ATOM 1538 O O . VAL A 1 201 ? 13.865 12.522 6.072 1.00 96.62 201 VAL A O 1
ATOM 1541 N N . THR A 1 202 ? 13.759 10.320 6.459 1.00 96.62 202 THR A N 1
ATOM 1542 C CA . THR A 1 202 ? 13.867 10.379 7.923 1.00 96.62 202 THR A CA 1
ATOM 1543 C C . THR A 1 202 ? 14.969 9.444 8.414 1.00 96.62 202 THR A C 1
ATOM 1545 O O . THR A 1 202 ? 15.567 8.681 7.646 1.00 96.62 202 THR A O 1
ATOM 1548 N N . THR A 1 203 ? 15.244 9.468 9.715 1.00 95.56 203 THR A N 1
ATOM 1549 C CA . THR A 1 203 ? 16.132 8.483 10.339 1.00 95.56 203 THR A CA 1
ATOM 1550 C C . THR A 1 203 ? 15.585 7.065 10.121 1.00 95.56 203 THR A C 1
ATOM 1552 O O . THR A 1 203 ? 14.371 6.838 10.071 1.00 95.56 203 THR A O 1
ATOM 1555 N N . SER A 1 204 ? 16.473 6.080 9.969 1.00 94.62 204 SER A N 1
ATOM 1556 C CA . SER A 1 204 ? 16.072 4.666 9.845 1.00 94.62 204 SER A CA 1
ATOM 1557 C C . SER A 1 204 ? 15.468 4.097 11.134 1.00 94.62 204 SER A C 1
ATOM 1559 O O . SER A 1 204 ? 14.810 3.058 11.110 1.00 94.62 204 SER A O 1
ATOM 1561 N N . THR A 1 205 ? 15.658 4.792 12.255 1.00 94.25 205 THR A N 1
ATOM 1562 C CA . THR A 1 205 ? 15.141 4.437 13.579 1.00 94.25 205 THR A CA 1
ATOM 1563 C C . THR A 1 205 ? 13.833 5.142 13.937 1.00 94.25 205 THR A C 1
ATOM 1565 O O . THR A 1 205 ? 13.394 4.998 15.075 1.00 94.25 205 THR A O 1
ATOM 1568 N N . LEU A 1 206 ? 13.217 5.883 13.002 1.00 94.50 206 LEU A N 1
ATOM 1569 C CA . LEU A 1 206 ? 11.953 6.588 13.222 1.00 94.50 206 LEU A CA 1
ATOM 1570 C C . LEU A 1 206 ? 10.910 5.663 13.868 1.00 94.50 206 LEU A C 1
ATOM 1572 O O . LEU A 1 206 ? 10.617 4.586 13.334 1.00 94.50 206 LEU A O 1
ATOM 1576 N N . ASP A 1 207 ? 10.333 6.113 14.982 1.00 93.06 207 ASP A N 1
ATOM 1577 C CA . ASP A 1 207 ? 9.330 5.374 15.754 1.00 93.06 207 ASP A CA 1
ATOM 1578 C C . ASP A 1 207 ? 8.186 6.304 16.220 1.00 93.06 207 ASP A C 1
ATOM 1580 O O . ASP A 1 207 ? 7.699 7.113 15.434 1.00 93.06 207 ASP A O 1
ATOM 1584 N N . THR A 1 208 ? 7.722 6.205 17.475 1.00 87.75 208 THR A N 1
ATOM 1585 C CA . THR A 1 208 ? 6.635 7.051 18.018 1.00 87.75 208 THR A CA 1
ATOM 1586 C C . THR A 1 208 ? 7.062 8.441 18.459 1.00 87.75 208 THR A C 1
ATOM 1588 O O . THR A 1 208 ? 6.200 9.283 18.702 1.00 87.75 208 THR A O 1
ATOM 1591 N N . THR A 1 209 ? 8.361 8.676 18.630 1.00 91.94 209 THR A N 1
ATOM 1592 C CA . THR A 1 209 ? 8.859 10.010 18.962 1.00 91.94 209 THR A CA 1
ATOM 1593 C C . THR A 1 209 ? 8.895 10.833 17.677 1.00 91.94 209 THR A C 1
ATOM 1595 O O . THR A 1 209 ? 9.558 10.405 16.735 1.00 91.94 209 THR A O 1
ATOM 1598 N N . PRO A 1 210 ? 8.210 11.987 17.612 1.00 93.00 210 PRO A N 1
ATOM 1599 C CA . PRO A 1 210 ? 8.176 12.793 16.400 1.00 93.00 210 PRO A CA 1
ATOM 1600 C C . PRO A 1 210 ? 9.549 13.381 16.086 1.00 93.00 210 PRO A C 1
ATOM 1602 O O . PRO A 1 210 ? 10.154 14.056 16.926 1.00 93.00 210 PRO A O 1
ATOM 1605 N N . GLU A 1 211 ? 10.008 13.178 14.857 1.00 94.56 211 GLU A N 1
ATOM 1606 C CA . GLU A 1 211 ? 11.293 13.668 14.362 1.00 94.56 211 GLU A CA 1
ATOM 1607 C C . GLU A 1 211 ? 11.089 14.537 13.117 1.00 94.56 211 GLU A C 1
ATOM 1609 O O . GLU A 1 211 ? 10.170 14.324 12.325 1.00 94.56 211 GLU A O 1
ATOM 1614 N N . ALA A 1 212 ? 11.941 15.545 12.936 1.00 95.00 212 ALA A N 1
ATOM 1615 C CA . ALA A 1 212 ? 11.950 16.312 11.695 1.00 95.00 212 ALA A CA 1
ATOM 1616 C C . ALA A 1 212 ? 12.539 15.457 10.563 1.00 95.00 212 ALA A C 1
ATOM 1618 O O . ALA A 1 212 ? 13.515 14.733 10.771 1.00 95.00 212 ALA A O 1
ATOM 1619 N N . ALA A 1 213 ? 11.967 15.559 9.363 1.00 95.56 213 ALA A N 1
ATOM 1620 C CA . ALA A 1 213 ? 12.577 14.971 8.178 1.00 95.56 213 ALA A CA 1
ATOM 1621 C C . ALA A 1 213 ? 13.886 15.692 7.825 1.00 95.56 213 ALA A C 1
ATOM 1623 O O . ALA A 1 213 ? 14.066 16.878 8.117 1.00 95.56 213 ALA A O 1
ATOM 1624 N N . PHE A 1 214 ? 14.787 14.976 7.156 1.00 95.94 214 PHE A N 1
ATOM 1625 C CA . PHE A 1 214 ? 15.943 15.588 6.519 1.00 95.94 214 PHE A CA 1
ATOM 1626 C C . PHE A 1 214 ? 15.481 16.555 5.423 1.00 95.94 214 PHE A C 1
ATOM 1628 O O . PHE A 1 214 ? 14.408 16.401 4.829 1.00 95.94 214 PHE A O 1
ATOM 1635 N N . THR A 1 215 ? 16.304 17.553 5.134 1.00 94.81 215 THR A N 1
ATOM 1636 C CA . THR A 1 215 ? 15.972 18.615 4.185 1.00 94.81 215 THR A CA 1
ATOM 1637 C C . THR A 1 215 ? 16.524 18.283 2.802 1.00 94.81 215 THR A C 1
ATOM 1639 O O . THR A 1 215 ? 17.727 18.082 2.636 1.00 94.81 215 THR A O 1
ATOM 1642 N N . GLU A 1 216 ? 15.663 18.262 1.785 1.00 93.62 216 GLU A N 1
ATOM 1643 C CA . GLU A 1 216 ? 16.100 18.129 0.391 1.00 93.62 216 GLU A CA 1
ATOM 1644 C C . GLU A 1 216 ? 17.011 19.307 -0.005 1.00 93.62 216 GLU A C 1
ATOM 1646 O O . GLU A 1 216 ? 16.866 20.423 0.489 1.00 93.62 216 GLU A O 1
ATOM 1651 N N . THR A 1 217 ? 17.966 19.078 -0.903 1.00 90.81 217 THR A N 1
ATOM 1652 C CA . THR A 1 217 ? 19.054 19.993 -1.297 1.00 90.81 217 THR A CA 1
ATOM 1653 C C . THR A 1 217 ? 20.134 20.183 -0.229 1.00 90.81 217 THR A C 1
ATOM 1655 O O . THR A 1 217 ? 21.315 20.229 -0.574 1.00 90.81 217 THR A O 1
ATOM 1658 N N . THR A 1 218 ? 19.783 20.241 1.057 1.00 93.31 218 THR A N 1
ATOM 1659 C CA . THR A 1 218 ? 20.766 20.384 2.148 1.00 93.31 218 THR A CA 1
ATOM 1660 C C . THR A 1 218 ? 21.369 19.040 2.553 1.00 93.31 218 THR A C 1
ATOM 1662 O O . THR A 1 218 ? 22.589 18.897 2.611 1.00 93.31 218 THR A O 1
ATOM 1665 N N . ASP A 1 219 ? 20.524 18.040 2.805 1.00 94.00 219 ASP A N 1
ATOM 1666 C CA . ASP A 1 219 ? 20.942 16.745 3.338 1.00 94.00 219 ASP A CA 1
ATOM 1667 C C . ASP A 1 219 ? 21.024 15.672 2.246 1.00 94.00 219 ASP A C 1
ATOM 1669 O O . ASP A 1 219 ? 21.993 14.904 2.193 1.00 94.00 219 ASP A O 1
ATOM 1673 N N . TYR A 1 220 ? 20.043 15.655 1.343 1.00 95.31 220 TYR A N 1
ATOM 1674 C CA . TYR A 1 220 ? 19.934 14.717 0.225 1.00 95.31 220 TYR A CA 1
ATOM 1675 C C . TYR A 1 220 ? 19.399 15.402 -1.036 1.00 95.31 220 TYR A C 1
ATOM 1677 O O . TYR A 1 220 ? 18.823 16.483 -0.975 1.00 95.31 220 TYR A O 1
ATOM 1685 N N . VAL A 1 221 ? 19.580 14.759 -2.183 1.00 94.38 221 VAL A N 1
ATOM 1686 C CA . VAL A 1 221 ? 19.038 15.169 -3.483 1.00 94.38 221 VAL A CA 1
ATOM 1687 C C . VAL A 1 221 ? 18.285 13.988 -4.079 1.00 94.38 221 VAL A C 1
ATOM 1689 O O . VAL A 1 221 ? 18.737 12.847 -3.959 1.00 94.38 221 VAL A O 1
ATOM 1692 N N . VAL A 1 222 ? 17.150 14.260 -4.719 1.00 95.44 222 VAL A N 1
ATOM 1693 C CA . VAL A 1 222 ? 16.310 13.250 -5.366 1.00 95.44 222 VAL A CA 1
ATOM 1694 C C . VAL A 1 222 ? 16.333 13.446 -6.878 1.00 95.44 222 VAL A C 1
ATOM 1696 O O . VAL A 1 222 ? 16.140 14.551 -7.381 1.00 95.44 222 VAL A O 1
ATOM 1699 N N . ASP A 1 223 ? 16.517 12.356 -7.616 1.00 94.88 223 ASP A N 1
ATOM 1700 C CA . ASP A 1 223 ? 16.142 12.283 -9.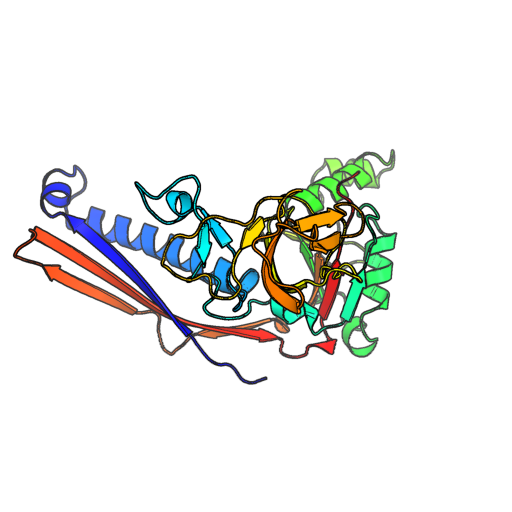025 1.00 94.88 223 ASP A CA 1
ATOM 1701 C C . ASP A 1 223 ? 14.741 11.675 -9.120 1.00 94.88 223 ASP A C 1
ATOM 1703 O O . ASP A 1 223 ? 14.569 10.456 -9.053 1.00 94.88 223 ASP A O 1
ATOM 1707 N N . TYR A 1 224 ? 13.733 12.537 -9.255 1.00 93.38 224 TYR A N 1
ATOM 1708 C CA . TYR A 1 224 ? 12.327 12.133 -9.313 1.00 93.38 224 TYR A CA 1
ATOM 1709 C C . TYR A 1 224 ? 11.983 11.315 -10.562 1.00 93.38 224 TYR A C 1
ATOM 1711 O O . TYR A 1 224 ? 11.030 10.543 -10.539 1.00 93.38 224 TYR A O 1
ATOM 1719 N N . THR A 1 225 ? 12.750 11.456 -11.647 1.00 91.31 225 THR A N 1
ATOM 1720 C CA . THR A 1 225 ? 12.484 10.734 -12.901 1.00 91.31 225 THR A CA 1
ATOM 1721 C C . THR A 1 225 ? 13.035 9.320 -12.828 1.00 91.31 225 THR A C 1
ATOM 1723 O O . THR A 1 225 ? 12.332 8.363 -13.137 1.00 91.31 225 THR A O 1
ATOM 1726 N N . ASN A 1 226 ? 14.285 9.187 -12.383 1.00 89.69 226 ASN A N 1
ATOM 1727 C CA . ASN A 1 226 ? 14.950 7.890 -12.283 1.00 89.69 226 ASN A CA 1
ATOM 1728 C C . ASN A 1 226 ? 14.676 7.174 -10.952 1.00 89.69 226 ASN A C 1
ATOM 1730 O O . ASN A 1 226 ? 15.088 6.029 -10.793 1.00 89.69 226 ASN A O 1
ATOM 1734 N N . GLY A 1 227 ? 14.023 7.838 -9.992 1.00 93.44 227 GLY A N 1
ATOM 1735 C CA . GLY A 1 227 ? 13.759 7.282 -8.669 1.00 93.44 227 GLY A CA 1
ATOM 1736 C C . GLY A 1 227 ? 15.052 6.997 -7.914 1.00 93.44 227 GLY A C 1
ATOM 1737 O O . GLY A 1 227 ? 15.275 5.875 -7.473 1.00 93.44 227 GLY A O 1
ATOM 1738 N N . THR A 1 228 ? 15.946 7.978 -7.785 1.00 95.25 228 THR A N 1
ATOM 1739 C CA . THR A 1 228 ? 17.191 7.801 -7.013 1.00 95.25 228 THR A CA 1
ATOM 1740 C C . THR A 1 228 ? 17.338 8.869 -5.942 1.00 95.25 228 THR A C 1
ATOM 1742 O O . THR A 1 228 ? 16.846 9.984 -6.099 1.00 95.25 228 THR A O 1
ATOM 1745 N N . VAL A 1 229 ? 18.007 8.529 -4.841 1.00 95.38 229 VAL A N 1
ATOM 1746 C CA . VAL A 1 229 ? 18.315 9.462 -3.751 1.00 95.38 229 VAL A CA 1
ATOM 1747 C C . VAL A 1 229 ? 19.813 9.432 -3.494 1.00 95.38 229 VAL A C 1
ATOM 1749 O O . VAL A 1 229 ? 20.412 8.366 -3.351 1.00 95.38 229 VAL A O 1
ATOM 1752 N N . ALA A 1 230 ? 20.433 10.602 -3.428 1.00 94.38 230 ALA A N 1
ATOM 1753 C CA . ALA A 1 230 ? 21.854 10.760 -3.157 1.00 94.38 230 ALA A CA 1
ATOM 1754 C C . ALA A 1 230 ? 22.072 11.684 -1.961 1.00 94.38 230 ALA A C 1
ATOM 1756 O O . ALA A 1 230 ? 21.279 12.584 -1.696 1.00 94.38 230 ALA A O 1
ATOM 1757 N N . ARG A 1 231 ? 23.180 11.492 -1.248 1.00 94.50 231 ARG A N 1
ATOM 1758 C CA . ARG A 1 231 ? 23.603 12.412 -0.190 1.00 94.50 231 ARG A CA 1
ATOM 1759 C C . ARG A 1 231 ? 24.105 13.725 -0.808 1.00 94.50 231 ARG A C 1
ATOM 1761 O O . ARG A 1 231 ? 24.885 13.682 -1.754 1.00 94.50 231 ARG A O 1
ATOM 1768 N N . SER A 1 232 ? 23.721 14.878 -0.251 1.00 89.44 232 SER A N 1
ATOM 1769 C CA . SER A 1 232 ? 24.080 16.197 -0.817 1.00 89.44 232 SER A CA 1
ATOM 1770 C C . SER A 1 232 ? 25.550 16.612 -0.578 1.00 89.44 232 SER A C 1
ATOM 1772 O O . SER A 1 232 ? 26.106 17.423 -1.316 1.00 89.44 232 SER A O 1
ATOM 1774 N N . GLY A 1 233 ? 26.240 16.009 0.404 1.00 83.62 233 GLY A N 1
ATOM 1775 C CA . GLY A 1 233 ? 27.681 16.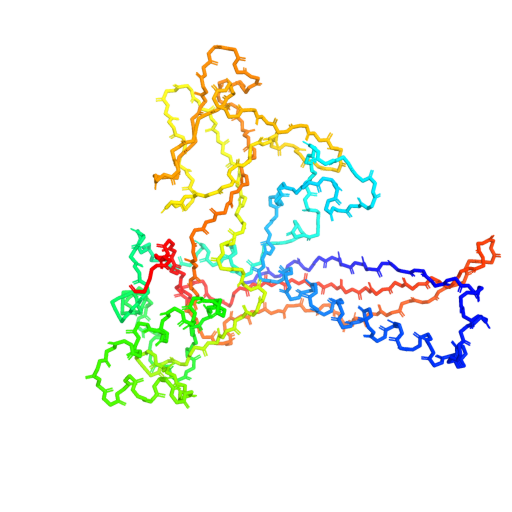202 0.630 1.00 83.62 233 GLY A CA 1
ATOM 1776 C C . GLY A 1 233 ? 28.041 16.872 1.963 1.00 83.62 233 GLY A C 1
ATOM 1777 O O . GLY A 1 233 ? 27.444 16.590 3.003 1.00 83.62 233 GLY A O 1
ATOM 1778 N N . GLY A 1 234 ? 29.101 17.689 1.978 1.00 75.75 234 GLY A N 1
ATOM 1779 C CA . GLY A 1 234 ? 29.629 18.316 3.199 1.00 75.75 234 GLY A CA 1
ATOM 1780 C C . GLY A 1 234 ? 28.656 19.340 3.793 1.00 75.75 234 GLY A C 1
ATOM 1781 O O . GLY A 1 234 ? 28.382 20.349 3.157 1.00 75.75 234 GLY A O 1
ATOM 1782 N N . GLY A 1 235 ? 28.155 19.081 5.006 1.00 81.31 235 GLY A N 1
ATOM 1783 C CA . GLY A 1 235 ? 27.117 19.884 5.672 1.00 81.31 235 GLY A CA 1
ATOM 1784 C C . GLY A 1 235 ? 25.780 19.156 5.850 1.00 81.31 235 GLY A C 1
ATOM 1785 O O . GLY A 1 235 ? 24.966 19.605 6.647 1.00 81.31 235 GLY A O 1
ATOM 1786 N N . SER A 1 236 ? 25.593 18.017 5.172 1.00 87.81 236 SER A N 1
ATOM 1787 C CA . SER A 1 236 ? 24.453 17.124 5.396 1.00 87.81 236 SER A CA 1
ATOM 1788 C C . SER A 1 236 ? 24.477 16.549 6.816 1.00 87.81 236 SER A C 1
ATOM 1790 O O . SER A 1 236 ? 25.524 16.086 7.282 1.00 87.81 236 SER A O 1
ATOM 1792 N N . ALA A 1 237 ? 23.318 16.545 7.473 1.00 92.44 237 ALA A N 1
ATOM 1793 C CA . ALA A 1 237 ? 23.082 15.850 8.736 1.00 92.44 237 ALA A CA 1
ATOM 1794 C C . ALA A 1 237 ? 23.093 14.317 8.580 1.00 92.44 237 ALA A C 1
ATOM 1796 O O . ALA A 1 237 ? 23.164 13.603 9.578 1.00 92.44 237 ALA A O 1
ATOM 1797 N N . ILE A 1 238 ? 23.046 13.813 7.341 1.00 93.50 238 ILE A N 1
ATOM 1798 C CA . ILE A 1 238 ? 23.192 12.395 7.007 1.00 93.50 238 ILE A CA 1
ATOM 1799 C C . ILE A 1 238 ? 24.692 12.095 6.864 1.00 93.50 238 ILE A C 1
ATOM 1801 O O . ILE A 1 238 ? 25.399 12.744 6.081 1.00 93.50 238 ILE A O 1
ATOM 1805 N N . GLY A 1 239 ? 25.201 11.116 7.610 1.00 91.81 239 GLY A N 1
ATOM 1806 C CA . GLY A 1 239 ? 26.568 10.614 7.491 1.00 91.81 239 GLY A CA 1
ATOM 1807 C C . GLY A 1 239 ? 26.807 9.857 6.182 1.00 91.81 239 GLY A C 1
ATOM 1808 O O . GLY A 1 239 ? 25.882 9.402 5.511 1.00 91.81 239 GLY A O 1
ATOM 1809 N N . ASP A 1 240 ? 28.070 9.752 5.771 1.00 91.69 240 ASP A N 1
ATOM 1810 C CA . ASP A 1 240 ? 28.432 8.974 4.583 1.00 91.69 240 ASP A CA 1
ATOM 1811 C C . ASP A 1 240 ? 28.351 7.474 4.894 1.00 91.69 240 ASP A C 1
ATOM 1813 O O . ASP A 1 240 ? 29.070 6.979 5.761 1.00 91.69 240 ASP A O 1
ATOM 1817 N N . GLY A 1 241 ? 27.470 6.756 4.194 1.00 91.12 241 GLY A N 1
ATOM 1818 C CA . GLY A 1 241 ? 27.167 5.352 4.476 1.00 91.12 241 GLY A CA 1
ATOM 1819 C C . GLY A 1 241 ? 26.043 5.145 5.497 1.00 91.12 241 GLY A C 1
ATOM 1820 O O . GLY A 1 241 ? 25.772 4.001 5.865 1.00 91.12 241 GLY A O 1
ATOM 1821 N N . ASP A 1 242 ? 25.366 6.211 5.930 1.00 94.38 242 ASP A N 1
ATOM 1822 C CA . ASP A 1 242 ? 24.231 6.093 6.841 1.00 94.38 242 ASP A CA 1
ATOM 1823 C C . ASP A 1 242 ? 23.020 5.464 6.146 1.00 94.38 242 ASP A C 1
ATOM 1825 O O . ASP A 1 242 ? 22.722 5.710 4.972 1.00 94.38 242 ASP A O 1
ATOM 1829 N N . THR A 1 243 ? 22.290 4.649 6.908 1.00 96.12 243 THR A N 1
ATOM 1830 C CA . THR A 1 243 ? 20.997 4.113 6.478 1.00 96.12 243 THR A CA 1
ATOM 1831 C C . THR A 1 243 ? 19.894 5.077 6.882 1.00 96.12 243 THR A C 1
ATOM 1833 O O . THR A 1 243 ? 19.698 5.347 8.070 1.00 96.12 243 THR A O 1
ATOM 1836 N N . VAL A 1 244 ? 19.131 5.541 5.900 1.00 96.50 244 VAL A N 1
ATOM 1837 C CA . VAL A 1 244 ? 17.969 6.412 6.091 1.00 96.50 244 VAL A CA 1
ATOM 1838 C C . VAL A 1 244 ? 16.689 5.679 5.714 1.00 96.50 244 VAL A C 1
ATOM 1840 O O . VAL A 1 244 ? 16.710 4.723 4.933 1.00 96.50 244 VAL A O 1
ATOM 1843 N N . LYS A 1 245 ? 15.564 6.134 6.258 1.00 96.88 245 LYS A N 1
ATOM 1844 C CA . LYS A 1 245 ? 14.235 5.716 5.819 1.00 96.88 245 LYS A CA 1
ATOM 1845 C C . LYS A 1 245 ? 13.752 6.686 4.751 1.00 96.88 245 LYS A C 1
ATOM 1847 O O . LYS A 1 245 ? 13.758 7.890 4.973 1.00 96.88 245 LYS A O 1
ATOM 1852 N N . VAL A 1 246 ? 13.318 6.159 3.613 1.00 97.19 246 VAL A N 1
ATOM 1853 C CA . VAL A 1 246 ? 12.743 6.942 2.517 1.00 97.19 246 VAL A CA 1
ATOM 1854 C C . VAL A 1 246 ? 11.297 6.507 2.334 1.00 97.19 246 VAL A C 1
ATOM 1856 O O . VAL A 1 246 ? 11.046 5.333 2.065 1.00 97.19 246 VAL A O 1
ATOM 1859 N N . THR A 1 247 ? 10.366 7.446 2.484 1.00 96.88 247 THR A N 1
ATOM 1860 C CA . THR A 1 247 ? 8.944 7.279 2.151 1.00 96.88 247 THR A CA 1
ATOM 1861 C C . THR A 1 247 ? 8.646 8.127 0.921 1.00 96.88 247 THR A C 1
ATOM 1863 O O . THR A 1 247 ? 9.066 9.278 0.862 1.00 96.88 247 THR A O 1
ATOM 1866 N N . TYR A 1 248 ? 7.981 7.573 -0.085 1.00 96.31 248 TYR A N 1
ATOM 1867 C CA . TYR A 1 248 ? 7.676 8.269 -1.337 1.00 96.31 248 TYR A CA 1
ATOM 1868 C C . TYR A 1 248 ? 6.429 7.686 -1.989 1.00 96.31 248 TYR A C 1
ATOM 1870 O O . TYR A 1 248 ? 6.050 6.556 -1.705 1.00 96.31 248 TYR A O 1
ATOM 1878 N N . LYS A 1 249 ? 5.799 8.432 -2.891 1.00 94.81 249 LYS A N 1
ATOM 1879 C CA . LYS A 1 249 ? 4.706 7.928 -3.723 1.00 94.81 249 LYS A CA 1
ATOM 1880 C C . LYS A 1 249 ? 5.261 7.373 -5.028 1.00 94.81 249 LYS A C 1
ATOM 1882 O O . LYS A 1 249 ? 6.059 8.039 -5.693 1.00 94.81 249 LYS A O 1
ATOM 1887 N N . ALA A 1 250 ? 4.865 6.151 -5.364 1.00 93.38 250 ALA A N 1
ATOM 1888 C CA . ALA A 1 250 ? 5.220 5.506 -6.622 1.00 93.38 250 ALA A CA 1
ATOM 1889 C C . ALA A 1 250 ? 4.088 5.652 -7.643 1.00 93.38 250 ALA A C 1
ATOM 1891 O O . ALA A 1 250 ? 2.937 5.895 -7.281 1.00 93.38 250 ALA A O 1
ATOM 1892 N N . ASP A 1 251 ? 4.422 5.469 -8.916 1.00 93.44 251 ASP A N 1
ATOM 1893 C CA . ASP A 1 251 ? 3.421 5.350 -9.970 1.00 93.44 251 ASP A CA 1
ATOM 1894 C C . ASP A 1 251 ? 2.503 4.124 -9.750 1.00 93.44 251 ASP A C 1
ATOM 1896 O O . ASP A 1 251 ? 2.895 3.161 -9.069 1.00 93.44 251 ASP A O 1
ATOM 1900 N N . PRO A 1 252 ? 1.289 4.141 -10.336 1.00 93.38 252 PRO A N 1
ATOM 1901 C CA . PRO A 1 252 ? 0.304 3.077 -10.182 1.00 93.38 252 PRO A CA 1
ATOM 1902 C C . PRO A 1 252 ? 0.862 1.685 -10.494 1.00 93.38 252 PRO A C 1
ATOM 1904 O O . PRO A 1 252 ? 1.715 1.508 -11.372 1.00 93.38 252 PRO A O 1
ATOM 1907 N N . GLN A 1 253 ? 0.336 0.671 -9.806 1.00 92.88 253 GLN A N 1
ATOM 1908 C CA . GLN A 1 253 ? 0.752 -0.720 -9.993 1.00 92.88 253 GLN A CA 1
ATOM 1909 C C . GLN A 1 253 ? -0.475 -1.627 -10.151 1.00 92.88 253 GLN A C 1
ATOM 1911 O O . GLN A 1 253 ? -1.590 -1.290 -9.754 1.00 92.88 253 GLN A O 1
ATOM 1916 N N . ILE A 1 254 ? -0.272 -2.785 -10.779 1.00 94.44 254 ILE A N 1
ATOM 1917 C CA . ILE A 1 254 ? -1.306 -3.801 -11.018 1.00 94.44 254 ILE A CA 1
ATOM 1918 C C . ILE A 1 254 ? -0.805 -5.135 -10.487 1.00 94.44 254 ILE A C 1
ATOM 1920 O O . ILE A 1 254 ? 0.354 -5.499 -10.691 1.00 94.44 254 ILE A O 1
ATOM 1924 N N . VAL A 1 255 ? -1.696 -5.915 -9.885 1.00 94.88 255 VAL A N 1
ATOM 1925 C CA . VAL A 1 255 ? -1.404 -7.296 -9.496 1.00 94.88 255 VAL A CA 1
ATOM 1926 C C . VAL A 1 255 ? -2.218 -8.255 -10.359 1.00 94.88 255 VAL A C 1
ATOM 1928 O O . VAL A 1 255 ? -3.438 -8.158 -10.455 1.00 94.88 255 VAL A O 1
ATOM 1931 N N . LEU A 1 256 ? -1.542 -9.213 -10.990 1.00 95.00 256 LEU A N 1
ATOM 1932 C CA . LEU A 1 256 ? -2.156 -10.346 -11.676 1.00 95.00 256 LEU A CA 1
ATOM 1933 C C . LEU A 1 256 ? -1.898 -11.610 -10.873 1.00 95.00 256 LEU A C 1
ATOM 1935 O O . LEU A 1 256 ? -0.758 -12.063 -10.766 1.00 95.00 256 LEU A O 1
ATOM 1939 N N . THR A 1 257 ? -2.959 -12.232 -10.380 1.00 94.62 257 THR A N 1
ATOM 1940 C CA . THR A 1 257 ? -2.861 -13.546 -9.746 1.00 94.62 257 THR A CA 1
ATOM 1941 C C . THR A 1 257 ? -4.200 -14.280 -9.801 1.00 94.62 257 THR A C 1
ATOM 1943 O O . THR A 1 257 ? -5.220 -13.746 -10.252 1.00 94.62 257 THR A O 1
ATOM 1946 N N . HIS A 1 258 ? -4.190 -15.544 -9.395 1.00 92.50 258 HIS A N 1
ATOM 1947 C CA . HIS A 1 258 ? -5.403 -16.310 -9.159 1.00 92.50 258 HIS A CA 1
ATOM 1948 C C . HIS A 1 258 ? -6.056 -15.830 -7.859 1.00 92.50 258 HIS A C 1
ATOM 1950 O O . HIS A 1 258 ? -5.359 -15.633 -6.869 1.00 92.50 258 HIS A O 1
ATOM 1956 N N . LYS A 1 259 ? -7.386 -15.686 -7.827 1.00 86.19 259 LYS A N 1
ATOM 1957 C CA . LYS A 1 259 ? -8.096 -15.212 -6.619 1.00 86.19 259 LYS A CA 1
ATOM 1958 C C . LYS A 1 259 ? -7.789 -16.041 -5.360 1.00 86.19 259 LYS A C 1
ATOM 1960 O O . LYS A 1 259 ? -7.691 -15.492 -4.276 1.00 86.19 259 LYS A O 1
ATOM 1965 N N . ASP A 1 260 ? -7.592 -17.344 -5.535 1.00 90.38 260 ASP A N 1
ATOM 1966 C CA . ASP A 1 260 ? -7.342 -18.278 -4.432 1.00 90.38 260 ASP A CA 1
ATOM 1967 C C . ASP A 1 260 ? -5.856 -18.313 -4.013 1.00 90.38 260 ASP A C 1
ATOM 1969 O O . ASP A 1 260 ? -5.516 -19.009 -3.069 1.00 90.38 260 ASP A O 1
ATOM 1973 N N . ASN A 1 261 ? -4.969 -17.563 -4.689 1.00 91.75 261 ASN A N 1
ATOM 1974 C CA . ASN A 1 261 ? -3.555 -17.460 -4.301 1.00 91.75 261 ASN A CA 1
ATOM 1975 C C . ASN A 1 261 ? -3.347 -16.539 -3.087 1.00 91.75 261 ASN A C 1
ATOM 1977 O O . ASN A 1 261 ? -2.276 -16.563 -2.484 1.00 91.75 261 ASN A O 1
ATOM 1981 N N . PHE A 1 262 ? -4.335 -15.704 -2.754 1.00 92.12 262 PHE A N 1
ATOM 1982 C CA . PHE A 1 262 ? -4.313 -14.872 -1.557 1.00 92.12 262 PHE A CA 1
ATOM 1983 C C . PHE A 1 262 ? -4.671 -15.711 -0.334 1.00 92.12 262 PHE A C 1
ATOM 1985 O O . PHE A 1 262 ? -5.750 -16.300 -0.268 1.00 92.12 262 PHE A O 1
ATOM 1992 N N . ILE A 1 263 ? -3.785 -15.726 0.657 1.00 92.25 263 ILE A N 1
ATOM 1993 C CA . ILE A 1 263 ? -4.027 -16.376 1.941 1.00 92.25 263 ILE A CA 1
ATOM 1994 C C . ILE A 1 263 ? -4.256 -15.300 2.995 1.00 92.25 263 ILE A C 1
ATOM 1996 O O . ILE A 1 263 ? -3.430 -14.406 3.167 1.00 92.25 263 ILE A O 1
ATOM 2000 N N . VAL A 1 264 ? -5.355 -15.438 3.738 1.00 91.06 264 VAL A N 1
ATOM 2001 C CA . VAL A 1 264 ? -5.601 -14.712 4.988 1.00 91.06 264 VAL A CA 1
ATOM 2002 C C . VAL A 1 264 ? -5.685 -15.730 6.117 1.00 91.06 264 VAL A C 1
ATOM 2004 O O . VAL A 1 264 ? -6.511 -16.643 6.089 1.00 91.06 264 VAL A O 1
ATOM 2007 N N . GLY A 1 265 ? -4.832 -15.574 7.122 1.00 88.31 265 GLY A N 1
ATOM 2008 C CA . GLY A 1 265 ? -4.925 -16.285 8.388 1.00 88.31 265 GLY A CA 1
ATOM 2009 C C . GLY A 1 265 ? -5.549 -15.386 9.443 1.00 88.31 265 GLY A C 1
ATOM 2010 O O . GLY A 1 265 ? -4.907 -14.437 9.887 1.00 88.31 265 GLY A O 1
ATOM 2011 N N . ILE A 1 266 ? -6.767 -15.707 9.875 1.00 86.50 266 ILE A N 1
ATOM 2012 C CA . ILE A 1 266 ? -7.418 -15.047 11.012 1.00 86.50 266 ILE A CA 1
ATOM 2013 C C . ILE A 1 266 ? -7.350 -16.000 12.209 1.00 86.50 266 ILE A C 1
ATOM 2015 O O . ILE A 1 266 ? -7.639 -17.193 12.095 1.00 86.50 266 ILE A O 1
ATOM 2019 N N . GLY A 1 267 ? -6.908 -15.483 13.355 1.00 80.44 267 GLY A N 1
ATOM 2020 C CA . GLY A 1 267 ? -6.935 -16.191 14.631 1.00 80.44 267 GLY A CA 1
ATOM 2021 C C . GLY A 1 267 ? -8.360 -16.581 15.031 1.00 80.44 267 GLY A C 1
ATOM 2022 O O . GLY A 1 267 ? -9.324 -16.079 14.473 1.00 80.44 267 GLY A O 1
ATOM 2023 N N . ARG A 1 268 ? -8.476 -17.493 16.003 1.00 67.56 268 ARG A N 1
ATOM 2024 C CA . ARG A 1 268 ? -9.695 -18.268 16.297 1.00 67.56 268 ARG A CA 1
ATOM 2025 C C . ARG A 1 268 ? -11.014 -17.488 16.211 1.00 67.56 268 ARG A C 1
ATOM 2027 O O . ARG A 1 268 ? -11.913 -18.020 15.583 1.00 67.56 268 ARG A O 1
ATOM 2034 N N . ASP A 1 269 ? -11.099 -16.281 16.781 1.00 74.06 269 ASP A N 1
ATOM 2035 C CA . ASP A 1 269 ? -12.272 -15.405 16.678 1.00 74.06 269 ASP A CA 1
ATOM 2036 C C . ASP A 1 269 ? -11.874 -13.916 16.769 1.00 74.06 269 ASP A C 1
ATOM 2038 O O . ASP A 1 269 ? -10.913 -13.569 17.465 1.00 74.06 269 ASP A O 1
ATOM 2042 N N . ILE A 1 270 ? -12.635 -13.039 16.098 1.00 81.81 270 ILE A N 1
ATOM 2043 C CA . ILE A 1 270 ? -12.631 -11.590 16.362 1.00 81.81 270 ILE A CA 1
ATOM 2044 C C . ILE A 1 270 ? -13.491 -11.367 17.607 1.00 81.81 270 ILE A C 1
ATOM 2046 O O . ILE A 1 270 ? -14.674 -11.704 17.619 1.00 81.81 270 ILE A O 1
ATOM 2050 N N . THR A 1 271 ? -12.900 -10.826 18.668 1.00 85.88 271 THR A N 1
ATOM 2051 C CA . THR A 1 271 ? -13.565 -10.665 19.968 1.00 85.88 271 THR A CA 1
ATOM 2052 C C . THR A 1 271 ? -13.794 -9.197 20.281 1.00 85.88 271 THR A C 1
ATOM 2054 O O . THR A 1 271 ? -12.874 -8.396 20.128 1.00 85.88 271 THR A O 1
ATOM 2057 N N . ILE A 1 272 ? -14.981 -8.862 20.785 1.00 88.12 272 ILE A N 1
ATOM 2058 C CA . ILE A 1 272 ? -15.292 -7.535 21.325 1.00 88.12 272 ILE A CA 1
ATOM 2059 C C . ILE A 1 272 ? -15.379 -7.664 22.846 1.00 88.12 272 ILE A C 1
ATOM 2061 O O . ILE A 1 272 ? -16.237 -8.381 23.361 1.00 88.12 272 ILE A O 1
ATOM 2065 N N . ALA A 1 273 ? -14.474 -7.001 23.560 1.00 87.62 273 ALA A N 1
ATOM 2066 C CA . ALA A 1 273 ? -14.520 -6.878 25.013 1.00 87.62 273 ALA A CA 1
ATOM 2067 C C . ALA A 1 273 ? -15.183 -5.551 25.399 1.00 87.62 273 ALA A C 1
ATOM 2069 O O . ALA A 1 273 ? -14.967 -4.540 24.732 1.00 87.62 273 ALA A O 1
ATOM 2070 N N . LYS A 1 274 ? -15.972 -5.565 26.476 1.00 89.69 274 LYS A N 1
ATOM 2071 C CA . LYS A 1 274 ? -16.648 -4.395 27.046 1.00 89.69 274 LYS A CA 1
ATOM 2072 C C . LYS A 1 274 ? -16.313 -4.291 28.529 1.00 89.69 274 LYS A C 1
ATOM 2074 O O . LYS A 1 274 ? -16.401 -5.297 29.233 1.00 89.69 274 LYS A O 1
ATOM 2079 N N . ASP A 1 275 ? -15.991 -3.088 28.987 1.00 91.50 275 ASP A N 1
ATOM 2080 C CA . ASP A 1 275 ? -15.804 -2.761 30.402 1.00 91.50 275 ASP A CA 1
ATOM 2081 C C . ASP A 1 275 ? -16.363 -1.360 30.723 1.00 91.50 275 ASP A C 1
ATOM 2083 O O . ASP A 1 275 ? -16.638 -0.564 29.821 1.00 91.50 275 ASP A O 1
ATOM 2087 N N . SER A 1 276 ? -16.559 -1.051 32.003 1.00 87.12 276 SER A N 1
ATOM 2088 C CA . SER A 1 276 ? -17.045 0.247 32.484 1.00 87.12 276 SER A CA 1
ATOM 2089 C C . SER A 1 276 ? -16.033 0.875 33.441 1.00 87.12 276 SER A C 1
ATOM 2091 O O . SER A 1 276 ? -15.807 0.360 34.536 1.00 87.12 276 SER A O 1
ATOM 2093 N N . ASP A 1 277 ? -15.483 2.038 33.078 1.00 89.06 277 ASP A N 1
ATOM 2094 C CA . ASP A 1 277 ? -14.648 2.837 33.982 1.00 89.06 277 ASP A CA 1
ATOM 2095 C C . ASP A 1 277 ? -15.532 3.818 34.765 1.00 89.06 277 ASP A C 1
ATOM 2097 O O . ASP A 1 277 ? -15.908 4.898 34.293 1.00 89.06 277 ASP A O 1
ATOM 2101 N N . ILE A 1 278 ? -15.850 3.427 36.001 1.00 85.69 278 ILE A N 1
ATOM 2102 C CA . ILE A 1 278 ? -16.709 4.186 36.918 1.00 85.69 278 ILE A CA 1
ATOM 2103 C C . ILE A 1 278 ? -16.115 5.534 37.350 1.00 85.69 278 ILE A C 1
ATOM 2105 O O . ILE A 1 278 ? -16.861 6.404 37.794 1.00 85.69 278 ILE A O 1
ATOM 2109 N N . TYR A 1 279 ? -14.796 5.732 37.246 1.00 85.75 279 TYR A N 1
ATOM 2110 C CA . TYR A 1 279 ? -14.156 6.985 37.664 1.00 85.75 279 TYR A CA 1
ATOM 2111 C C . TYR A 1 279 ? -14.207 8.052 36.578 1.00 85.75 279 TYR A C 1
ATOM 2113 O O . TYR A 1 279 ? -14.191 9.245 36.884 1.00 85.75 279 TYR A O 1
ATOM 2121 N N . LYS A 1 280 ? -14.273 7.626 35.316 1.00 87.69 280 LYS A N 1
ATOM 2122 C CA . LYS A 1 280 ? -14.406 8.515 34.160 1.00 87.69 280 LYS A CA 1
ATOM 2123 C C . LYS A 1 280 ? -15.836 8.601 33.628 1.00 87.69 280 LYS A C 1
ATOM 2125 O O . LYS A 1 280 ? -16.087 9.458 32.787 1.00 87.69 280 LYS A O 1
ATOM 2130 N N . LEU A 1 281 ? -16.750 7.758 34.123 1.00 87.50 281 LEU A N 1
ATOM 2131 C CA . LEU A 1 281 ? -18.120 7.621 33.611 1.00 87.50 281 LEU A CA 1
ATOM 2132 C C . LEU A 1 281 ? -18.117 7.312 32.102 1.00 87.50 281 LEU A C 1
ATOM 2134 O O . LEU A 1 281 ? -18.793 7.971 31.307 1.00 87.50 281 LEU A O 1
ATOM 2138 N N . VAL A 1 282 ? -17.299 6.334 31.695 1.00 89.69 282 VAL A N 1
ATOM 2139 C CA . VAL A 1 282 ? -17.183 5.889 30.297 1.00 89.69 282 VAL A CA 1
ATOM 2140 C C . VAL A 1 282 ? -17.332 4.373 30.184 1.00 89.69 282 VAL A C 1
ATOM 2142 O O . VAL A 1 282 ? -16.868 3.614 31.038 1.00 89.69 282 VAL A O 1
ATOM 2145 N N . ARG A 1 283 ? -17.949 3.922 29.090 1.00 86.81 283 ARG A N 1
ATOM 2146 C CA . ARG A 1 283 ? -17.934 2.522 28.651 1.00 86.81 283 ARG A CA 1
ATOM 2147 C C . ARG A 1 283 ? -16.782 2.329 27.675 1.00 86.81 283 ARG A C 1
ATOM 2149 O O . ARG A 1 283 ? -16.693 3.057 26.687 1.00 86.81 283 ARG A O 1
ATOM 2156 N N . GLN A 1 284 ? -15.916 1.367 27.949 1.00 90.50 284 GLN A N 1
ATOM 2157 C CA . GLN A 1 284 ? -14.743 1.049 27.145 1.00 90.50 284 GLN A CA 1
ATOM 2158 C C . GLN A 1 284 ? -15.002 -0.213 26.327 1.00 90.50 284 GLN A C 1
ATOM 2160 O O . GLN A 1 284 ? -15.522 -1.205 26.840 1.00 90.50 284 GLN A O 1
ATOM 2165 N N . TYR A 1 285 ? -14.608 -0.180 25.060 1.00 89.81 285 TYR A N 1
ATOM 2166 C CA . TYR A 1 285 ? -14.695 -1.307 24.142 1.00 89.81 285 TYR A CA 1
ATOM 2167 C C . TYR A 1 285 ? -13.329 -1.570 23.530 1.00 89.81 285 TYR A C 1
ATOM 2169 O O . TYR A 1 285 ? -12.581 -0.639 23.226 1.00 89.81 285 TYR A O 1
ATOM 2177 N N . ALA A 1 286 ? -13.018 -2.842 23.316 1.00 89.75 286 ALA A N 1
ATOM 2178 C CA . ALA A 1 286 ? -11.831 -3.256 22.588 1.00 89.75 286 ALA A CA 1
ATOM 2179 C C . ALA A 1 286 ? -12.196 -4.357 21.594 1.00 89.75 286 ALA A C 1
ATOM 2181 O O . ALA A 1 286 ? -12.626 -5.443 21.994 1.00 89.75 286 ALA A O 1
ATOM 2182 N N . ILE A 1 287 ? -12.013 -4.076 20.303 1.00 88.75 287 ILE A N 1
ATOM 2183 C CA . ILE A 1 287 ? -12.086 -5.092 19.249 1.00 88.75 287 ILE A CA 1
ATOM 2184 C C . ILE A 1 287 ? -10.686 -5.671 19.081 1.00 88.75 287 ILE A C 1
ATOM 2186 O O . ILE A 1 287 ? -9.726 -4.924 18.904 1.00 88.75 287 ILE A O 1
ATOM 2190 N N . HIS A 1 288 ? -10.570 -6.993 19.154 1.00 88.69 288 HIS A N 1
ATOM 2191 C CA . HIS A 1 288 ? -9.305 -7.710 19.054 1.00 88.69 288 HIS A CA 1
ATOM 2192 C C . HIS A 1 288 ? -9.377 -8.781 17.961 1.00 88.69 288 HIS A C 1
ATOM 2194 O O . HIS A 1 288 ? -10.301 -9.601 17.939 1.00 88.69 288 HIS A O 1
ATOM 2200 N N . ALA A 1 289 ? -8.365 -8.806 17.092 1.00 89.88 289 ALA A N 1
ATOM 2201 C CA . ALA A 1 289 ? -8.145 -9.873 16.122 1.00 89.88 289 ALA A CA 1
ATOM 2202 C C . ALA A 1 289 ? -6.652 -10.166 15.955 1.00 89.88 289 ALA A C 1
ATOM 2204 O O . ALA A 1 289 ? -5.793 -9.314 16.182 1.00 89.88 289 ALA A O 1
ATOM 2205 N N . LYS A 1 290 ? -6.342 -11.384 15.506 1.00 90.50 290 LYS A N 1
ATOM 2206 C CA . LYS A 1 290 ? -4.994 -11.754 15.062 1.00 90.50 290 LYS A CA 1
ATOM 2207 C C . LYS A 1 290 ? -5.047 -12.050 13.581 1.00 90.50 290 LYS A C 1
ATOM 2209 O O . LYS A 1 290 ? -5.791 -12.945 13.191 1.00 90.50 290 LYS A O 1
ATOM 2214 N N . VAL A 1 291 ? -4.284 -11.318 12.780 1.00 91.50 291 VAL A N 1
ATOM 2215 C CA . VAL A 1 291 ? -4.329 -11.430 11.318 1.00 91.50 291 VAL A CA 1
ATOM 2216 C C . VAL A 1 291 ? -2.915 -11.568 10.767 1.00 91.50 291 VAL A C 1
ATOM 2218 O O . VAL A 1 291 ? -1.967 -10.982 11.289 1.00 91.50 291 VAL A O 1
ATOM 2221 N N . ALA A 1 292 ? -2.769 -12.399 9.744 1.00 91.75 292 ALA A N 1
ATOM 2222 C CA . ALA A 1 292 ? -1.610 -12.440 8.865 1.00 91.75 292 ALA A CA 1
ATOM 2223 C C . ALA A 1 292 ? -2.074 -12.715 7.440 1.00 91.75 292 ALA A C 1
ATOM 2225 O O . ALA A 1 292 ? -3.089 -13.386 7.228 1.00 91.75 292 ALA A O 1
ATOM 2226 N N . VAL A 1 293 ? -1.284 -12.260 6.479 1.00 93.75 293 VAL A N 1
ATOM 2227 C CA . VAL A 1 293 ? -1.484 -12.547 5.065 1.00 93.75 293 VAL A CA 1
ATOM 2228 C C . VAL A 1 293 ? -0.227 -13.144 4.460 1.00 93.75 293 VAL A C 1
ATOM 2230 O O . VAL A 1 293 ? 0.866 -12.914 4.961 1.00 93.75 293 VAL A O 1
ATOM 2233 N N . GLU A 1 294 ? -0.401 -13.946 3.415 1.00 93.56 294 GLU A N 1
ATOM 2234 C CA . GLU A 1 294 ? 0.692 -14.512 2.620 1.00 93.56 294 GLU A CA 1
ATOM 2235 C C . GLU A 1 294 ? 0.162 -14.859 1.215 1.00 93.56 294 GLU A C 1
ATOM 2237 O O . GLU A 1 294 ? -1.055 -14.859 0.983 1.00 93.56 294 GLU A O 1
ATOM 2242 N N . PHE A 1 295 ? 1.050 -15.180 0.275 1.00 92.88 295 PHE A N 1
ATOM 2243 C CA . PHE A 1 295 ? 0.675 -15.874 -0.958 1.00 92.88 295 PHE A CA 1
ATOM 2244 C C . PHE A 1 295 ? 0.838 -17.388 -0.808 1.00 92.88 295 PHE A C 1
ATOM 2246 O O . PHE A 1 295 ? 1.741 -17.868 -0.126 1.00 92.88 295 PHE A O 1
ATOM 2253 N N . GLU A 1 296 ? -0.029 -18.166 -1.460 1.00 92.00 296 GLU A N 1
ATOM 2254 C CA . GLU A 1 296 ? 0.170 -19.620 -1.538 1.00 92.00 296 GLU A CA 1
ATOM 2255 C C . GLU A 1 296 ? 1.448 -19.950 -2.317 1.00 92.00 296 GLU A C 1
ATOM 2257 O O . GLU A 1 296 ? 2.243 -20.801 -1.911 1.00 92.00 296 GLU A O 1
ATOM 2262 N N . GLU A 1 297 ? 1.646 -19.247 -3.431 1.00 91.00 297 GLU A N 1
ATOM 2263 C CA . GLU A 1 297 ? 2.753 -19.459 -4.346 1.00 91.00 297 GLU A CA 1
ATOM 2264 C C . GLU A 1 297 ? 3.209 -18.135 -4.981 1.00 91.00 297 GLU A C 1
ATOM 2266 O O . GLU A 1 297 ? 2.501 -17.524 -5.791 1.00 91.00 297 GLU A O 1
ATOM 2271 N N . ASP A 1 298 ? 4.442 -17.728 -4.680 1.00 90.12 298 ASP A N 1
ATOM 2272 C CA . ASP A 1 298 ? 5.033 -16.475 -5.174 1.00 90.12 298 ASP A CA 1
ATOM 2273 C C . ASP A 1 298 ? 5.236 -16.487 -6.695 1.00 90.12 298 ASP A C 1
ATOM 2275 O O . ASP A 1 298 ? 5.155 -15.461 -7.372 1.00 90.12 298 ASP A O 1
ATOM 2279 N N . THR A 1 299 ? 5.433 -17.667 -7.296 1.00 91.12 299 THR A N 1
ATOM 2280 C CA . THR A 1 299 ? 5.583 -17.762 -8.756 1.00 91.12 299 THR A CA 1
ATOM 2281 C C . THR A 1 299 ? 4.262 -17.589 -9.514 1.00 91.12 299 THR A C 1
ATOM 2283 O O . THR A 1 299 ? 4.283 -17.454 -10.743 1.00 91.12 299 THR A O 1
ATOM 2286 N N . ALA A 1 300 ? 3.119 -17.595 -8.815 1.00 91.50 300 ALA A N 1
ATOM 2287 C CA . ALA A 1 300 ? 1.777 -17.455 -9.384 1.00 91.50 300 ALA A CA 1
ATOM 2288 C C . ALA A 1 300 ? 1.266 -16.006 -9.426 1.00 91.50 300 ALA A C 1
ATOM 2290 O O . ALA A 1 300 ? 0.163 -15.762 -9.919 1.00 91.50 300 ALA A O 1
ATOM 2291 N N . ILE A 1 301 ? 2.056 -15.045 -8.945 1.00 94.69 301 ILE A N 1
ATOM 2292 C CA . ILE A 1 301 ? 1.761 -13.613 -9.015 1.00 94.69 301 ILE A CA 1
ATOM 2293 C C . ILE A 1 301 ? 2.675 -12.922 -10.036 1.00 94.69 301 ILE A C 1
ATOM 2295 O O . ILE A 1 301 ? 3.850 -13.267 -10.200 1.00 94.69 301 ILE A O 1
ATOM 2299 N N . VAL A 1 302 ? 2.106 -11.954 -10.755 1.00 95.75 302 VAL A N 1
ATOM 2300 C CA . VAL A 1 302 ? 2.853 -10.957 -11.523 1.00 95.75 302 VAL A CA 1
ATOM 2301 C C . VAL A 1 302 ? 2.451 -9.572 -11.043 1.00 95.75 302 VAL A C 1
ATOM 2303 O O . VAL A 1 302 ? 1.277 -9.208 -11.128 1.00 95.75 302 VAL A O 1
ATOM 2306 N N . LYS A 1 303 ? 3.425 -8.791 -10.591 1.00 95.06 303 LYS A N 1
ATOM 2307 C CA . LYS A 1 303 ? 3.248 -7.400 -10.191 1.00 95.06 303 LYS A CA 1
ATOM 2308 C C . LYS A 1 303 ? 3.765 -6.477 -11.297 1.00 95.06 303 LYS A C 1
ATOM 2310 O O . LYS A 1 303 ? 4.898 -6.616 -11.749 1.00 95.06 303 LYS A O 1
ATOM 2315 N N . GLY A 1 304 ? 2.910 -5.591 -11.790 1.00 94.50 304 GLY A N 1
ATOM 2316 C CA . GLY A 1 304 ? 3.226 -4.608 -12.824 1.00 94.50 304 GLY A CA 1
ATOM 2317 C C . GLY A 1 304 ? 3.467 -3.255 -12.181 1.00 94.50 304 GLY A C 1
ATOM 2318 O O . GLY A 1 304 ? 2.565 -2.775 -11.510 1.00 94.50 304 GLY A O 1
ATOM 2319 N N . LEU A 1 305 ? 4.647 -2.671 -12.363 1.00 93.50 305 LEU A N 1
ATOM 2320 C CA . LEU A 1 305 ? 5.111 -1.466 -11.670 1.00 93.50 305 LEU A CA 1
ATOM 2321 C C . LEU A 1 305 ? 5.270 -0.288 -12.631 1.00 93.50 305 LEU A C 1
ATOM 2323 O O . LEU A 1 305 ? 5.414 -0.500 -13.835 1.00 93.50 305 LEU A O 1
ATOM 2327 N N . ASN A 1 306 ? 5.306 0.929 -12.080 1.00 92.62 306 ASN A N 1
ATOM 2328 C CA . ASN A 1 306 ? 5.585 2.172 -12.804 1.00 92.62 306 ASN A CA 1
ATOM 2329 C C . ASN A 1 306 ? 4.662 2.379 -14.017 1.00 92.62 306 ASN A C 1
ATOM 2331 O O . ASN A 1 306 ? 5.120 2.656 -15.129 1.00 92.62 306 ASN A O 1
ATOM 2335 N N . ILE A 1 307 ? 3.358 2.157 -13.840 1.00 93.88 307 ILE A N 1
ATOM 2336 C CA . ILE A 1 307 ? 2.387 2.295 -14.928 1.00 93.88 307 ILE A CA 1
ATOM 2337 C C . ILE A 1 307 ? 2.098 3.778 -15.141 1.00 93.88 307 ILE A C 1
ATOM 2339 O O . ILE A 1 307 ? 1.766 4.491 -14.204 1.00 93.88 307 ILE A O 1
ATOM 2343 N N . GLY A 1 308 ? 2.191 4.235 -16.388 1.00 90.69 308 GLY A N 1
ATOM 2344 C CA . GLY A 1 308 ? 1.965 5.637 -16.722 1.00 90.69 308 GLY A CA 1
ATOM 2345 C C . GLY A 1 308 ? 0.542 6.098 -16.397 1.00 90.69 308 GLY A C 1
ATOM 2346 O O . GLY A 1 308 ? -0.428 5.361 -16.592 1.00 90.69 308 GLY A O 1
ATOM 2347 N N . GLN A 1 309 ? 0.431 7.347 -15.949 1.00 88.12 309 GLN A N 1
ATOM 2348 C CA . GLN A 1 309 ? -0.819 7.981 -15.514 1.00 88.12 309 GLN A CA 1
ATOM 2349 C C . GLN A 1 309 ? -1.654 8.552 -16.677 1.00 88.12 309 GLN A C 1
ATOM 2351 O O . GLN A 1 309 ? -2.719 9.121 -16.459 1.00 88.12 309 GLN A O 1
ATOM 2356 N N . GLY A 1 310 ? -1.160 8.465 -17.915 1.00 82.88 310 GLY A N 1
ATOM 2357 C CA . GLY A 1 310 ? -1.835 9.037 -19.075 1.00 82.88 310 GLY A CA 1
ATOM 2358 C C . GLY A 1 310 ? -2.861 8.099 -19.711 1.00 82.88 310 GLY A C 1
ATOM 2359 O O . GLY A 1 310 ? -2.753 6.872 -19.635 1.00 82.88 310 GLY A O 1
ATOM 2360 N N . VAL A 1 311 ? -3.810 8.706 -20.426 1.00 73.88 311 VAL A N 1
ATOM 2361 C CA . VAL A 1 311 ? -4.740 8.025 -21.342 1.00 73.88 311 VAL A CA 1
ATOM 2362 C C . VAL A 1 311 ? -3.987 7.499 -22.566 1.00 73.88 311 VAL A C 1
ATOM 2364 O O . VAL A 1 311 ? -3.065 8.172 -23.078 1.00 73.88 311 VAL A O 1
#